Protein AF-X0T0R4-F1 (afdb_monomer)

Sequence (181 aa):
EIPWVEQDWASGTVRKSVPEQKIAIMNGALFPYAKNVKLYRCPVAFAGEVRTYSVVDAMNADNYNGGPMLKMRAEIKRAGERCVFVDDSGATPVGGWSIYYKRPSWRDEPPLRHGNGANWAFADGHSEYWKWKNPDTRTFNSSNDGAGDVWKAVDRPGDVDIYRAQKAAWGKLGYTPTLAP

Nearest PDB structures (foldseek):
  7rkf-assembly1_L  TM=4.973E-01  e=6.261E+00  Homo sapiens
  5krr-assembly1_B  TM=2.912E-01  e=8.075E+00  Vibrio vulnificus CMCP6
  1w4t-assembly1_A  TM=2.330E-01  e=7.577E+00  Pseudomonas aeruginosa

Organism: NCBI:txid412755

InterPro domains:
  IPR027558 Prepilin-type processing-associated H-X9-DG C-terminal domain [TIGR04294] (112-128)

Radius of gyration: 15.88 Å; Cα contacts (8 Å, |Δi|>4): 351; chains: 1; bounding box: 35×37×41 Å

Mean predicted aligned error: 4.99 Å

Secondary structure (DSSP, 8-state):
---SS---EEETTEEPPHHHHHHHHHHSTTTTT---GGGGS-TTPPTT-S--EEEETTTTT--GGGPPPP-SGGG--SGGG-EEEEE-TT--TTSEE-B-SSSS-BSSPPP-TTTSEEEEEETTS-EEEEE--SHHHHT--TTTSS-GGGGTT---TT-HHHHHHHHHHHSS-SSPPPPP-

Foldseek 3Di:
DFAQFAQQAPDQPHGDFLVSRVVRNCSGPNCVVVVDLCVQDDPPQDPRDSHQKAFEQLDPNHCPQNFHRDDDLVPDDPQVLAFGIKRQSPNDRGRYADQHQAALAGARQARCPVPQWIWTATRVGDIDIDHQDDVVSNPRDCPPDVPHCPRGPDGDAQRPVSQSVNCRHRVHHNYDGDHDD

Structure (mmCIF, N/CA/C/O backbone):
data_AF-X0T0R4-F1
#
_entry.id   AF-X0T0R4-F1
#
loop_
_atom_site.group_PDB
_atom_site.id
_atom_site.type_symbol
_atom_site.la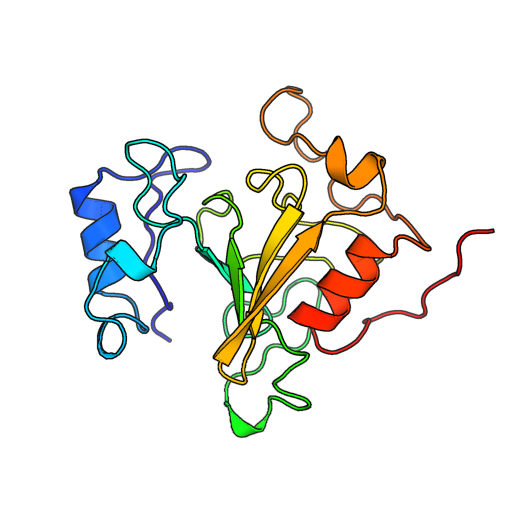bel_atom_id
_atom_site.label_alt_id
_atom_site.label_comp_id
_atom_site.label_asym_id
_atom_site.label_entity_id
_atom_site.label_seq_id
_atom_site.pdbx_PDB_ins_code
_atom_site.Cartn_x
_atom_site.Cartn_y
_atom_site.Cartn_z
_atom_site.occupancy
_atom_site.B_iso_or_equiv
_atom_site.auth_seq_id
_atom_site.auth_comp_id
_atom_site.auth_asym_id
_atom_site.auth_atom_id
_atom_site.pdbx_PDB_model_num
ATOM 1 N N . GLU A 1 1 ? 9.956 -16.866 0.102 1.00 83.94 1 GLU A N 1
ATOM 2 C CA . GLU A 1 1 ? 8.892 -16.508 -0.863 1.00 83.94 1 GLU A CA 1
ATOM 3 C C . GLU A 1 1 ? 9.474 -15.490 -1.839 1.00 83.94 1 GLU A C 1
ATOM 5 O O . GLU A 1 1 ? 10.451 -14.845 -1.478 1.00 83.94 1 GLU A O 1
ATOM 10 N N . ILE A 1 2 ? 8.961 -15.403 -3.067 1.00 90.88 2 ILE A N 1
ATOM 11 C CA . ILE A 1 2 ? 9.410 -14.400 -4.049 1.00 90.88 2 ILE A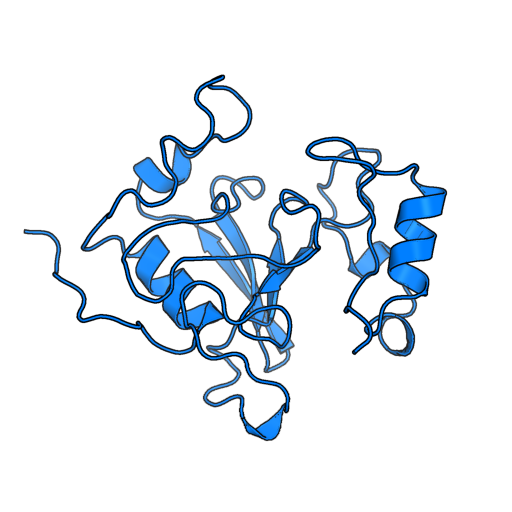 CA 1
ATOM 12 C C . ILE A 1 2 ? 8.580 -13.129 -3.808 1.00 90.88 2 ILE A C 1
ATOM 14 O O . ILE A 1 2 ? 7.355 -13.247 -3.722 1.00 90.88 2 ILE A O 1
ATOM 18 N N . PRO A 1 3 ? 9.189 -11.937 -3.679 1.00 93.19 3 PRO A N 1
ATOM 19 C CA . PRO A 1 3 ? 8.435 -10.701 -3.489 1.00 93.19 3 PRO A CA 1
ATOM 20 C C . PRO A 1 3 ? 7.632 -10.347 -4.750 1.00 93.19 3 PRO A C 1
ATOM 22 O O . PRO A 1 3 ? 7.945 -10.791 -5.855 1.00 93.19 3 PRO A O 1
ATOM 25 N N . TRP A 1 4 ? 6.589 -9.526 -4.609 1.00 94.50 4 TRP A N 1
ATOM 26 C CA . TRP A 1 4 ? 5.751 -9.125 -5.750 1.00 94.50 4 TRP A CA 1
ATOM 27 C C . TRP A 1 4 ? 6.536 -8.348 -6.828 1.00 94.50 4 TRP A C 1
ATOM 29 O O . TRP A 1 4 ? 6.205 -8.460 -8.011 1.00 94.50 4 TRP A O 1
ATOM 39 N N . VAL A 1 5 ? 7.586 -7.631 -6.406 1.00 94.25 5 VAL A N 1
ATOM 40 C CA . VAL A 1 5 ? 8.649 -6.984 -7.193 1.00 94.25 5 VAL A CA 1
ATOM 41 C C . VAL A 1 5 ? 9.967 -7.185 -6.434 1.00 94.25 5 VAL A C 1
ATOM 43 O O . VAL A 1 5 ? 9.985 -7.069 -5.209 1.00 94.25 5 VAL A O 1
ATOM 46 N N . GLU A 1 6 ? 11.062 -7.518 -7.121 1.00 93.69 6 GLU A N 1
ATOM 47 C CA . GLU A 1 6 ? 12.391 -7.584 -6.491 1.00 93.69 6 GLU A CA 1
ATOM 48 C C . GLU A 1 6 ? 12.918 -6.183 -6.131 1.00 93.69 6 GLU A C 1
ATOM 50 O O . GLU A 1 6 ? 12.305 -5.164 -6.434 1.00 93.69 6 GLU A O 1
ATOM 55 N N . GLN A 1 7 ? 14.086 -6.101 -5.495 1.00 91.19 7 GLN A N 1
ATOM 56 C CA . GLN A 1 7 ? 14.666 -4.819 -5.102 1.00 91.19 7 GLN A CA 1
ATOM 57 C C . GLN A 1 7 ? 14.934 -3.909 -6.318 1.00 91.19 7 GLN A C 1
ATOM 59 O O . GLN A 1 7 ? 15.871 -4.144 -7.089 1.00 91.19 7 GLN A O 1
ATOM 64 N N . ASP A 1 8 ? 14.173 -2.821 -6.437 1.00 90.44 8 ASP A N 1
ATOM 65 C CA . ASP A 1 8 ? 14.279 -1.815 -7.502 1.00 90.44 8 ASP A CA 1
ATOM 66 C C . ASP A 1 8 ? 14.977 -0.509 -7.054 1.00 90.44 8 ASP A C 1
ATOM 68 O O . ASP A 1 8 ? 15.200 0.406 -7.851 1.00 90.44 8 ASP A O 1
ATOM 72 N N . TRP A 1 9 ? 15.433 -0.460 -5.798 1.00 89.25 9 TRP A N 1
ATOM 73 C CA . TRP A 1 9 ? 16.244 0.622 -5.224 1.00 89.25 9 TRP A CA 1
ATOM 74 C C . TRP A 1 9 ? 17.690 0.194 -5.001 1.00 89.25 9 TRP A C 1
ATOM 76 O O . TRP A 1 9 ? 17.959 -0.948 -4.628 1.00 89.25 9 TRP A O 1
ATOM 86 N N . ALA A 1 10 ? 18.630 1.107 -5.235 1.00 85.00 10 ALA A N 1
ATOM 87 C CA . ALA A 1 10 ? 20.052 0.860 -5.025 1.00 85.00 10 ALA A CA 1
ATOM 88 C C . ALA A 1 10 ? 20.426 1.039 -3.546 1.00 85.00 10 ALA A C 1
ATOM 90 O O . ALA A 1 10 ? 21.074 0.176 -2.960 1.00 85.00 10 ALA A O 1
ATOM 91 N N . SER A 1 11 ? 19.980 2.135 -2.931 1.00 78.50 11 SER A N 1
ATOM 92 C CA . SER A 1 11 ? 20.202 2.438 -1.514 1.00 78.50 11 SER A CA 1
ATOM 93 C C . SER A 1 11 ? 19.262 3.552 -1.072 1.00 78.50 11 SER A C 1
ATOM 95 O O . SER A 1 11 ? 19.066 4.493 -1.827 1.00 78.50 11 SER A O 1
ATOM 97 N N . GLY A 1 12 ? 18.703 3.484 0.140 1.00 73.56 12 GLY A N 1
ATOM 98 C CA . GLY A 1 12 ? 17.936 4.585 0.747 1.00 73.56 12 GLY A CA 1
ATOM 99 C C . GLY A 1 12 ? 16.983 5.298 -0.223 1.00 73.56 12 GLY A C 1
ATOM 100 O O . GLY A 1 12 ? 15.959 4.742 -0.602 1.00 73.56 12 GLY A O 1
ATOM 101 N N . THR A 1 13 ? 17.351 6.517 -0.627 1.00 73.88 13 THR A N 1
ATOM 102 C CA . THR A 1 13 ? 16.592 7.408 -1.523 1.00 73.88 13 THR A CA 1
ATOM 103 C C . THR A 1 13 ? 16.990 7.325 -3.010 1.00 73.88 13 THR A C 1
ATOM 105 O O . THR A 1 13 ? 16.492 8.092 -3.833 1.00 73.88 13 THR A O 1
ATOM 108 N N . VAL A 1 14 ? 17.866 6.393 -3.386 1.00 82.31 14 VAL A N 1
ATOM 109 C CA . VAL A 1 14 ? 18.406 6.218 -4.741 1.00 82.31 14 VAL A CA 1
ATOM 110 C C . VAL A 1 14 ? 17.791 4.990 -5.412 1.00 82.31 14 VAL A C 1
ATOM 112 O O . VAL A 1 14 ? 17.973 3.851 -4.970 1.00 82.31 14 VAL A O 1
ATOM 115 N N . ARG A 1 15 ? 17.098 5.215 -6.532 1.00 87.12 15 ARG A N 1
ATOM 116 C CA . ARG A 1 15 ? 16.552 4.150 -7.389 1.00 87.12 15 ARG A CA 1
ATOM 117 C C . ARG A 1 15 ? 17.636 3.527 -8.264 1.00 87.12 15 ARG A C 1
ATOM 119 O O . ARG A 1 15 ? 18.599 4.195 -8.635 1.00 87.12 15 ARG A O 1
ATOM 126 N N . LYS A 1 16 ? 17.449 2.261 -8.647 1.00 92.56 16 LYS A N 1
ATOM 127 C CA . LYS A 1 16 ? 18.266 1.640 -9.700 1.00 92.56 16 LYS A CA 1
ATOM 128 C C . LYS A 1 16 ? 17.978 2.280 -11.062 1.00 92.56 16 LYS A C 1
ATOM 130 O O . LYS A 1 16 ? 16.999 3.016 -11.227 1.00 92.56 16 LYS A O 1
ATOM 135 N N . SER A 1 17 ? 18.799 1.986 -12.067 1.00 95.38 17 SER A N 1
ATOM 136 C CA . SER A 1 17 ? 18.527 2.436 -13.435 1.00 95.38 17 SER A CA 1
ATOM 137 C C . SER A 1 17 ? 17.178 1.900 -13.942 1.00 95.38 17 SER A C 1
ATOM 139 O O . SER A 1 17 ? 16.676 0.875 -13.481 1.00 95.38 17 SER A O 1
ATOM 141 N N . VAL A 1 18 ? 16.565 2.580 -14.916 1.00 95.62 18 VAL A N 1
ATOM 142 C CA . VAL A 1 18 ? 15.276 2.149 -15.494 1.00 95.62 18 VAL A CA 1
ATOM 143 C C . VAL A 1 18 ? 15.294 0.688 -15.987 1.00 95.62 18 VAL A C 1
ATOM 145 O O . VAL A 1 18 ? 14.317 -0.018 -15.730 1.00 95.62 18 VAL A O 1
ATOM 148 N N . PRO A 1 19 ? 16.344 0.197 -16.681 1.00 97.56 19 PRO A N 1
ATOM 149 C CA . PRO A 1 19 ? 16.442 -1.217 -17.041 1.00 97.56 19 PRO A CA 1
ATOM 150 C C . PRO A 1 19 ? 16.439 -2.153 -15.827 1.00 97.56 19 PRO A C 1
ATOM 152 O O . PRO A 1 19 ? 15.698 -3.130 -15.823 1.00 97.56 19 PRO A O 1
ATOM 155 N N . GLU A 1 20 ? 17.200 -1.836 -14.781 1.00 96.44 20 GLU A N 1
ATOM 156 C CA . GLU A 1 20 ? 17.275 -2.659 -13.567 1.00 96.44 20 GLU A CA 1
ATOM 157 C C . GLU A 1 20 ? 15.952 -2.682 -12.798 1.00 96.44 20 GLU A C 1
ATOM 159 O O . GLU A 1 20 ? 15.516 -3.745 -12.364 1.00 96.44 20 GLU A O 1
ATOM 164 N N . GLN A 1 21 ? 15.268 -1.540 -12.679 1.00 95.44 21 GLN A N 1
ATOM 165 C CA . GLN A 1 21 ? 13.937 -1.496 -12.069 1.00 95.44 21 GLN A CA 1
ATOM 166 C C . GLN A 1 21 ? 12.930 -2.350 -12.867 1.00 95.44 21 GLN A C 1
ATOM 168 O O . GLN A 1 21 ? 12.107 -3.059 -12.291 1.00 95.44 21 GLN A O 1
ATOM 173 N N . LYS A 1 22 ? 13.000 -2.332 -14.208 1.00 96.75 22 LYS A N 1
ATOM 174 C CA . LYS A 1 22 ? 12.157 -3.192 -15.057 1.00 96.75 22 LYS A CA 1
ATOM 175 C C . LYS A 1 22 ? 12.466 -4.675 -14.859 1.00 96.75 22 LYS A C 1
ATOM 177 O O . LYS A 1 22 ? 11.525 -5.457 -14.805 1.00 96.75 22 LYS A O 1
ATOM 182 N N . ILE A 1 23 ? 13.739 -5.054 -14.740 1.00 97.25 23 ILE A N 1
ATOM 183 C CA . ILE A 1 23 ? 14.144 -6.439 -14.444 1.00 97.25 23 ILE A CA 1
ATOM 184 C C . ILE A 1 23 ? 13.575 -6.874 -13.090 1.00 97.25 23 ILE A C 1
ATOM 186 O O . ILE A 1 23 ? 12.965 -7.935 -13.006 1.00 97.25 23 ILE A O 1
ATOM 190 N N . ALA A 1 24 ? 13.679 -6.021 -12.068 1.00 95.44 24 ALA A N 1
ATOM 191 C CA . ALA A 1 24 ? 13.135 -6.305 -10.745 1.00 95.44 24 ALA A CA 1
ATOM 192 C C . ALA A 1 24 ? 11.613 -6.546 -10.768 1.00 95.44 24 ALA A C 1
ATOM 194 O O . ALA A 1 24 ? 11.110 -7.445 -10.093 1.00 95.44 24 ALA A O 1
ATOM 195 N N . ILE A 1 25 ? 10.877 -5.786 -11.589 1.00 96.12 25 ILE A N 1
ATOM 196 C CA . ILE A 1 25 ? 9.452 -6.033 -11.844 1.00 96.12 25 ILE A CA 1
ATOM 197 C C . ILE A 1 25 ? 9.252 -7.378 -12.548 1.00 96.12 25 ILE A C 1
ATOM 199 O O . ILE A 1 25 ? 8.430 -8.171 -12.104 1.00 96.12 25 ILE A O 1
ATOM 203 N N . MET A 1 26 ? 9.988 -7.641 -13.632 1.00 97.25 26 MET A N 1
ATOM 204 C CA . MET A 1 26 ? 9.816 -8.842 -14.461 1.00 97.25 26 MET A CA 1
ATOM 205 C C . MET A 1 26 ? 10.109 -10.148 -13.713 1.00 97.25 26 MET A C 1
ATOM 207 O O . MET A 1 26 ? 9.486 -11.167 -14.005 1.00 97.25 26 MET A O 1
ATOM 211 N N . ASN A 1 27 ? 11.018 -10.105 -12.740 1.00 96.69 27 ASN A N 1
ATOM 212 C CA . ASN A 1 27 ? 11.352 -11.237 -11.877 1.00 96.69 27 ASN A CA 1
ATOM 213 C C . ASN A 1 27 ? 10.396 -11.392 -10.679 1.00 96.69 27 ASN A C 1
ATOM 215 O O . ASN A 1 27 ? 10.409 -12.422 -10.005 1.00 96.69 27 ASN A O 1
ATOM 219 N N . GLY A 1 28 ? 9.567 -10.383 -10.399 1.00 95.62 28 GLY A N 1
ATOM 220 C CA . GLY A 1 28 ? 8.640 -10.381 -9.273 1.00 95.62 28 GLY A CA 1
ATOM 221 C C . GLY A 1 28 ? 7.480 -11.367 -9.434 1.00 95.62 28 GLY A C 1
ATOM 222 O O . GLY A 1 28 ? 7.013 -11.655 -10.538 1.00 95.62 28 GLY A O 1
ATOM 223 N N . ALA A 1 29 ? 6.944 -11.842 -8.308 1.00 95.62 29 ALA A N 1
ATOM 224 C CA . ALA A 1 29 ? 5.892 -12.859 -8.266 1.00 95.62 29 ALA A CA 1
ATOM 225 C C . ALA A 1 29 ? 4.574 -12.439 -8.951 1.00 95.62 29 ALA A C 1
ATOM 227 O O . ALA A 1 29 ? 3.789 -13.301 -9.351 1.00 95.62 29 ALA A O 1
ATOM 228 N N . LEU A 1 30 ? 4.319 -11.133 -9.104 1.00 95.12 30 LEU A N 1
ATOM 229 C CA . LEU A 1 30 ? 3.117 -10.631 -9.776 1.00 95.12 30 LEU A CA 1
ATOM 230 C C . LEU A 1 30 ? 3.234 -10.670 -11.312 1.00 95.12 30 LEU A C 1
ATOM 232 O O . LEU A 1 30 ? 2.228 -10.839 -12.007 1.00 95.12 30 LEU A O 1
ATOM 236 N N . PHE A 1 31 ? 4.444 -10.536 -11.862 1.00 97.50 31 PHE A N 1
ATOM 237 C CA . PHE A 1 31 ? 4.647 -10.314 -13.297 1.00 97.50 31 PHE A CA 1
ATOM 238 C C . PHE A 1 31 ? 4.146 -11.443 -14.209 1.00 97.50 31 PHE A C 1
ATOM 240 O O . PHE A 1 31 ? 3.589 -11.129 -15.264 1.00 97.50 31 PHE A O 1
ATOM 247 N N . PRO A 1 32 ? 4.231 -12.737 -13.833 1.00 97.38 32 PRO A N 1
ATOM 248 C CA . PRO A 1 32 ? 3.639 -13.814 -14.626 1.00 97.38 32 PRO A CA 1
ATOM 249 C C . PRO A 1 32 ? 2.141 -13.629 -14.919 1.00 97.38 32 PRO A C 1
ATOM 251 O O . PRO A 1 32 ? 1.666 -14.116 -15.946 1.00 97.38 32 PRO A O 1
ATOM 254 N N . TYR A 1 33 ? 1.421 -12.900 -14.060 1.00 95.44 33 TYR A N 1
ATOM 255 C CA . TYR A 1 33 ? -0.004 -12.587 -14.203 1.00 95.44 33 TYR A CA 1
ATOM 256 C C . TYR A 1 33 ? -0.244 -11.198 -14.808 1.00 95.44 33 TYR A C 1
ATOM 258 O O . TYR A 1 33 ? -1.192 -11.007 -15.566 1.00 95.44 33 TYR A O 1
ATOM 266 N N . ALA A 1 34 ? 0.636 -10.239 -14.518 1.00 92.38 34 ALA A N 1
ATOM 267 C CA . ALA A 1 34 ? 0.572 -8.861 -14.992 1.00 92.38 34 ALA A CA 1
ATOM 268 C C . ALA A 1 34 ? 1.779 -8.537 -15.890 1.00 92.38 34 ALA A C 1
ATOM 270 O O . ALA A 1 34 ? 2.615 -7.702 -15.543 1.00 92.38 34 ALA A O 1
ATOM 271 N N . LYS A 1 35 ? 1.865 -9.187 -17.063 1.00 96.00 35 LYS A N 1
ATOM 272 C CA . LYS A 1 35 ? 2.993 -9.118 -18.028 1.00 96.00 35 LYS A CA 1
ATOM 273 C C . LYS A 1 35 ? 3.135 -7.767 -18.750 1.00 96.00 35 LYS A C 1
ATOM 275 O O . LYS A 1 35 ? 3.411 -7.696 -19.946 1.00 96.00 35 LYS A O 1
ATOM 280 N N . ASN A 1 36 ? 2.906 -6.672 -18.042 1.00 96.94 36 ASN A N 1
ATOM 281 C CA . ASN A 1 36 ? 3.008 -5.316 -18.538 1.00 96.94 36 ASN A CA 1
ATOM 282 C C . ASN A 1 36 ? 3.554 -4.419 -17.426 1.00 96.94 36 ASN A C 1
ATOM 284 O O . ASN A 1 36 ? 2.835 -4.041 -16.505 1.00 96.94 36 ASN A O 1
ATOM 288 N N . VAL A 1 37 ? 4.817 -4.015 -17.563 1.00 95.62 37 VAL A N 1
ATOM 289 C CA . VAL A 1 37 ? 5.500 -3.136 -16.600 1.00 95.62 37 VAL A CA 1
ATOM 290 C C . VAL A 1 37 ? 4.778 -1.802 -16.381 1.00 95.62 37 VAL A C 1
ATOM 292 O O . VAL A 1 37 ? 4.940 -1.182 -15.338 1.00 95.62 37 VAL A O 1
ATOM 295 N N . LYS A 1 38 ? 3.941 -1.354 -17.329 1.00 95.06 38 LYS A N 1
ATOM 296 C CA . LYS A 1 38 ? 3.159 -0.119 -17.173 1.00 95.06 38 LYS A CA 1
ATOM 297 C C . LYS A 1 38 ? 2.109 -0.219 -16.060 1.00 95.06 38 LYS A C 1
ATOM 299 O O . LYS A 1 38 ? 1.705 0.819 -15.558 1.00 95.06 38 LYS A O 1
ATOM 304 N N . LEU A 1 39 ? 1.699 -1.428 -15.661 1.00 95.12 39 LEU A N 1
ATOM 305 C CA . LEU A 1 39 ? 0.723 -1.654 -14.585 1.00 95.12 39 LEU A CA 1
ATOM 306 C C . LEU A 1 39 ? 1.287 -1.399 -13.178 1.00 95.12 39 LEU A C 1
ATOM 308 O O . LEU A 1 39 ? 0.526 -1.365 -12.221 1.00 95.12 39 LEU A O 1
ATOM 312 N N . TYR A 1 40 ? 2.601 -1.212 -13.045 1.00 95.44 40 TYR A N 1
ATOM 313 C CA . TYR A 1 40 ? 3.282 -1.019 -11.760 1.00 95.44 40 TYR A CA 1
ATOM 314 C C . TYR A 1 40 ? 3.460 0.463 -11.398 1.00 95.44 40 TYR A C 1
ATOM 316 O O . TYR A 1 40 ? 3.938 0.783 -10.306 1.00 95.44 40 TYR A O 1
ATOM 324 N N . ARG A 1 41 ? 3.093 1.372 -12.312 1.00 93.50 41 ARG A N 1
ATOM 325 C CA . ARG A 1 41 ? 3.261 2.817 -12.151 1.00 93.50 41 ARG A CA 1
ATOM 326 C C . ARG A 1 41 ? 1.994 3.593 -12.447 1.00 93.50 41 ARG A C 1
ATOM 328 O O . ARG A 1 41 ? 1.227 3.279 -13.353 1.00 93.50 41 ARG A O 1
ATOM 335 N N . CYS A 1 42 ? 1.884 4.715 -11.760 1.00 93.44 42 CYS A N 1
ATOM 336 C CA . CYS A 1 42 ? 0.897 5.729 -12.039 1.00 93.44 42 CYS A CA 1
ATOM 337 C C . CYS A 1 42 ? 1.194 6.478 -13.353 1.00 93.44 42 CYS A C 1
ATOM 339 O O . CYS A 1 42 ? 2.365 6.718 -13.683 1.00 93.44 42 CYS A O 1
ATOM 341 N N . PRO A 1 43 ? 0.162 6.914 -14.103 1.00 92.81 43 PRO A N 1
ATOM 342 C CA . PRO A 1 43 ? 0.347 7.754 -15.285 1.00 92.81 43 PRO A CA 1
ATOM 343 C C . PRO A 1 43 ? 1.074 9.074 -15.003 1.00 92.81 43 PRO A C 1
ATOM 345 O O . PRO A 1 43 ? 1.871 9.502 -15.832 1.00 92.81 43 PRO A O 1
ATOM 348 N N . VAL A 1 44 ? 0.864 9.674 -13.825 1.00 91.44 44 VAL A N 1
ATOM 349 C CA . VAL A 1 44 ? 1.490 10.952 -13.425 1.00 91.44 44 VAL A CA 1
ATOM 350 C C . VAL A 1 44 ? 2.841 10.787 -12.717 1.00 91.44 44 VAL A C 1
ATOM 352 O O . VAL A 1 44 ? 3.372 11.745 -12.165 1.00 91.44 44 VAL A O 1
ATOM 355 N N . ALA A 1 45 ? 3.394 9.572 -12.701 1.00 90.69 45 ALA A N 1
ATOM 356 C CA . ALA A 1 45 ? 4.717 9.305 -12.150 1.00 90.69 45 ALA A CA 1
ATOM 357 C C . ALA A 1 45 ? 5.810 10.096 -12.890 1.00 90.69 45 ALA A C 1
ATOM 359 O O . ALA A 1 45 ? 5.744 10.262 -14.116 1.00 90.69 45 ALA A O 1
ATOM 360 N N . PHE A 1 46 ? 6.836 10.533 -12.158 1.00 89.62 46 PHE A N 1
ATOM 361 C CA . PHE A 1 46 ? 7.948 11.289 -12.730 1.00 89.62 46 PHE A CA 1
ATOM 362 C C . PHE A 1 46 ? 8.775 10.442 -13.709 1.00 89.62 46 PHE A C 1
ATOM 364 O O . PHE A 1 46 ? 8.715 9.206 -13.742 1.00 89.62 46 PHE A O 1
ATOM 371 N N . ALA A 1 47 ? 9.565 11.115 -14.547 1.00 89.81 47 ALA A N 1
ATOM 372 C CA . ALA A 1 47 ? 10.504 10.433 -15.428 1.00 89.81 47 ALA A CA 1
ATOM 373 C C . ALA A 1 47 ? 11.485 9.581 -14.601 1.00 89.81 47 ALA A C 1
ATOM 375 O O . ALA A 1 47 ? 11.993 10.023 -13.576 1.00 89.81 47 ALA A O 1
ATOM 376 N N . GLY A 1 48 ? 11.734 8.345 -15.040 1.00 89.81 48 GLY A N 1
ATOM 377 C CA . GLY A 1 48 ? 12.583 7.390 -14.316 1.00 89.81 48 GLY A CA 1
ATOM 378 C C . GLY A 1 48 ? 11.857 6.536 -13.270 1.00 89.81 48 GLY A C 1
ATOM 379 O O . GLY A 1 48 ? 12.403 5.518 -12.848 1.00 89.81 48 GLY A O 1
ATOM 380 N N . GLU A 1 49 ? 10.615 6.870 -12.909 1.00 91.12 49 GLU A N 1
ATOM 381 C CA . GLU A 1 49 ? 9.790 6.037 -12.033 1.00 91.12 49 GLU A CA 1
ATOM 382 C C . GLU A 1 49 ? 9.080 4.934 -12.837 1.00 91.12 49 GLU A C 1
ATOM 384 O O . GLU A 1 49 ? 8.203 5.214 -13.667 1.00 91.12 49 GLU A O 1
ATOM 389 N N . VAL A 1 50 ? 9.446 3.664 -12.615 1.00 93.88 50 VAL A N 1
ATOM 390 C CA . VAL A 1 50 ? 8.756 2.519 -13.255 1.00 93.88 50 VAL A CA 1
ATOM 391 C C . VAL A 1 50 ? 7.890 1.701 -12.304 1.00 93.88 50 VAL A C 1
ATOM 393 O O . VAL A 1 50 ? 7.014 0.981 -12.776 1.00 93.88 50 VAL A O 1
ATOM 396 N N . ARG A 1 51 ? 8.073 1.874 -10.993 1.00 93.81 51 ARG A N 1
ATOM 397 C CA . ARG A 1 51 ? 7.158 1.419 -9.950 1.00 93.81 51 ARG A CA 1
ATOM 398 C C . ARG A 1 51 ? 6.786 2.600 -9.056 1.00 93.81 51 ARG A C 1
ATOM 400 O O . ARG A 1 51 ? 7.661 3.355 -8.628 1.00 93.81 51 ARG A O 1
ATOM 407 N N . THR A 1 52 ? 5.492 2.764 -8.806 1.00 92.94 52 THR A N 1
ATOM 408 C CA . THR A 1 52 ? 4.960 3.744 -7.837 1.00 92.94 52 THR A CA 1
ATOM 409 C C . THR A 1 52 ? 3.856 3.178 -6.957 1.00 92.94 52 THR A C 1
ATOM 411 O O . THR A 1 52 ? 3.312 3.892 -6.127 1.00 92.94 52 THR A O 1
ATOM 414 N N . TYR A 1 53 ? 3.479 1.922 -7.183 1.00 94.94 53 TYR A N 1
ATOM 415 C CA . TYR A 1 53 ? 2.588 1.193 -6.301 1.00 94.94 53 TYR A CA 1
ATOM 416 C C . TYR A 1 53 ? 3.417 0.371 -5.315 1.00 94.94 53 TYR A C 1
ATOM 418 O O . TYR A 1 53 ? 4.514 -0.095 -5.650 1.00 94.94 53 TYR A O 1
ATOM 426 N N . SER A 1 54 ? 2.858 0.168 -4.131 1.00 94.62 54 SER A N 1
ATOM 427 C CA . SER A 1 54 ? 3.401 -0.691 -3.085 1.00 94.62 54 SER A CA 1
ATOM 428 C C . SER A 1 54 ? 2.298 -1.594 -2.553 1.00 94.62 54 SER A C 1
ATOM 430 O O . SER A 1 54 ? 1.140 -1.179 -2.439 1.00 94.62 54 SER A O 1
ATOM 432 N N . VAL A 1 55 ? 2.644 -2.851 -2.274 1.00 96.06 55 VAL A N 1
ATOM 433 C CA . VAL A 1 55 ? 1.724 -3.785 -1.616 1.00 96.06 55 VAL A CA 1
ATOM 434 C C . VAL A 1 55 ? 1.621 -3.402 -0.140 1.00 96.06 55 VAL A C 1
ATOM 436 O O . VAL A 1 55 ? 2.628 -3.052 0.468 1.00 96.06 55 VAL A O 1
ATOM 439 N N . VAL A 1 56 ? 0.434 -3.431 0.461 1.00 96.00 56 VAL A N 1
ATOM 440 C CA . VAL A 1 56 ? 0.326 -3.194 1.911 1.00 96.00 56 VAL A CA 1
ATOM 441 C C . VAL A 1 56 ? 0.882 -4.389 2.683 1.00 96.00 56 VAL A C 1
ATOM 443 O O . VAL A 1 56 ? 0.628 -5.532 2.305 1.00 96.00 56 VAL A O 1
ATOM 446 N N . ASP A 1 57 ? 1.583 -4.139 3.789 1.00 95.62 57 ASP A N 1
ATOM 447 C CA . ASP A 1 57 ? 2.256 -5.177 4.593 1.00 95.62 57 ASP A CA 1
ATOM 448 C C . ASP A 1 57 ? 1.385 -6.411 4.879 1.00 95.62 57 ASP A C 1
ATOM 450 O O . ASP A 1 57 ? 1.806 -7.552 4.676 1.00 95.62 57 ASP A O 1
ATOM 454 N N . ALA A 1 58 ? 0.124 -6.178 5.252 1.00 96.50 58 ALA A N 1
ATOM 455 C CA . ALA A 1 58 ? -0.851 -7.216 5.572 1.00 96.50 58 ALA A CA 1
ATOM 456 C C . ALA A 1 58 ? -1.108 -8.233 4.441 1.00 96.50 58 ALA A C 1
ATOM 458 O O . ALA A 1 58 ? -1.640 -9.311 4.714 1.00 96.50 58 ALA A O 1
ATOM 459 N N . MET A 1 59 ? -0.780 -7.903 3.188 1.00 96.75 59 MET A N 1
ATOM 460 C CA . MET A 1 59 ? -0.991 -8.742 2.004 1.00 96.75 59 MET A CA 1
ATOM 461 C C . MET A 1 59 ? 0.286 -9.482 1.606 1.00 96.75 59 MET A C 1
ATOM 463 O O . MET A 1 59 ? 0.758 -9.394 0.474 1.00 96.75 59 MET A O 1
ATOM 467 N N . ASN A 1 60 ? 0.807 -10.251 2.562 1.00 95.00 60 ASN A N 1
ATOM 468 C CA . ASN A 1 60 ? 1.999 -11.087 2.433 1.00 95.00 60 ASN A CA 1
ATOM 469 C C . ASN A 1 60 ? 3.298 -10.317 2.131 1.00 95.00 60 ASN A C 1
ATOM 471 O O . ASN A 1 60 ? 4.133 -10.790 1.360 1.00 95.00 60 ASN A O 1
ATOM 475 N N . ALA A 1 61 ? 3.463 -9.134 2.727 1.00 93.06 61 ALA A N 1
ATOM 476 C CA . ALA A 1 61 ? 4.715 -8.383 2.674 1.00 93.06 61 ALA A CA 1
ATOM 477 C C . ALA A 1 61 ? 5.429 -8.361 4.031 1.00 93.06 61 ALA A C 1
ATOM 479 O O . ALA A 1 61 ? 6.583 -8.780 4.101 1.00 93.06 61 ALA A O 1
ATOM 480 N N . ASP A 1 62 ? 4.750 -7.935 5.101 1.00 93.56 62 ASP A N 1
ATOM 481 C CA . ASP A 1 62 ? 5.312 -7.917 6.456 1.00 93.56 62 ASP A CA 1
ATOM 482 C C . ASP A 1 62 ? 4.216 -7.998 7.539 1.00 93.56 62 ASP A C 1
ATOM 484 O O . ASP A 1 62 ? 3.037 -7.728 7.308 1.00 93.56 62 ASP A O 1
ATOM 488 N N . ASN A 1 63 ? 4.595 -8.349 8.766 1.00 94.00 63 ASN A N 1
ATOM 489 C CA . ASN A 1 63 ? 3.735 -8.297 9.950 1.00 94.00 63 ASN A CA 1
ATOM 490 C C . ASN A 1 63 ? 4.035 -7.060 10.815 1.00 94.00 63 ASN A C 1
ATOM 492 O O . ASN A 1 63 ? 4.027 -7.129 12.053 1.00 94.00 63 ASN A O 1
ATOM 496 N N . TYR A 1 64 ? 4.297 -5.923 10.160 1.00 93.94 64 TYR A N 1
ATOM 497 C CA . TYR A 1 64 ? 4.778 -4.698 10.792 1.00 93.94 64 TYR A CA 1
ATOM 498 C C . 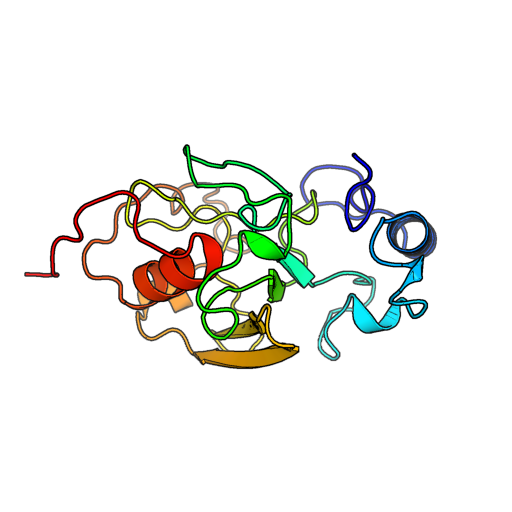TYR A 1 64 ? 3.976 -4.321 12.044 1.00 93.94 64 TYR A C 1
ATOM 500 O O . TYR A 1 64 ? 2.744 -4.356 12.080 1.00 93.94 64 TYR A O 1
ATOM 508 N N . ASN A 1 65 ? 4.693 -3.967 13.115 1.00 94.50 65 ASN A N 1
ATOM 509 C CA . ASN A 1 65 ? 4.113 -3.610 14.412 1.00 94.50 65 ASN A CA 1
ATOM 510 C C . ASN A 1 65 ? 3.165 -4.687 15.003 1.00 94.50 65 ASN A C 1
ATOM 512 O O . ASN A 1 65 ? 2.308 -4.396 15.840 1.00 94.50 65 ASN A O 1
ATOM 516 N N . GLY A 1 66 ? 3.346 -5.955 14.618 1.00 95.62 66 GLY A N 1
ATOM 517 C CA . GLY A 1 66 ? 2.518 -7.082 15.048 1.00 95.62 66 GLY A CA 1
ATOM 518 C C . GLY A 1 66 ? 1.139 -7.116 14.388 1.00 95.62 66 GLY A C 1
ATOM 519 O O . GLY A 1 66 ? 0.203 -7.655 14.984 1.00 95.62 66 GLY A O 1
ATOM 520 N N . GLY A 1 67 ? 0.999 -6.492 13.217 1.00 96.19 67 GLY A N 1
ATOM 521 C CA . GLY A 1 67 ? -0.193 -6.574 12.383 1.00 96.19 67 GLY A CA 1
ATOM 522 C C . GLY A 1 67 ? -0.392 -7.969 11.781 1.00 96.19 67 GLY A C 1
ATOM 523 O O . GLY A 1 67 ? 0.572 -8.717 11.606 1.00 96.19 67 GLY A O 1
ATOM 524 N N . PRO A 1 68 ? -1.643 -8.363 11.482 1.00 95.56 68 PRO A N 1
ATOM 525 C CA . PRO A 1 68 ? -1.910 -9.634 10.825 1.00 95.56 68 PRO A CA 1
ATOM 526 C C . PRO A 1 68 ? -1.400 -9.606 9.380 1.00 95.56 68 PRO A C 1
ATOM 528 O O . PRO A 1 68 ? -1.846 -8.782 8.583 1.00 95.56 68 PRO A O 1
ATOM 531 N N . MET A 1 69 ? -0.520 -10.546 9.040 1.00 95.81 69 MET A N 1
ATOM 532 C CA . MET A 1 69 ? -0.083 -10.791 7.666 1.00 95.81 69 MET A CA 1
ATOM 533 C C . MET A 1 69 ? -0.809 -12.018 7.116 1.00 95.81 69 MET A C 1
ATOM 535 O O . MET A 1 69 ? -0.713 -13.107 7.682 1.00 95.81 69 MET A O 1
ATOM 539 N N . LEU A 1 70 ? -1.556 -11.829 6.032 1.00 96.31 70 LEU A N 1
ATOM 540 C CA . LEU A 1 70 ? -2.320 -12.877 5.363 1.00 96.31 70 LEU A CA 1
ATOM 541 C C . LEU A 1 70 ? -1.490 -13.480 4.235 1.00 96.31 70 LEU A C 1
ATOM 543 O O . LEU A 1 70 ? -0.885 -12.734 3.469 1.00 96.31 70 LEU A O 1
ATOM 547 N N . LYS A 1 71 ? -1.500 -14.809 4.099 1.00 94.19 71 LYS A N 1
ATOM 548 C CA . LYS A 1 71 ? -0.742 -15.514 3.051 1.00 94.19 71 LYS A CA 1
ATOM 549 C C . LYS A 1 71 ? -1.634 -16.087 1.960 1.00 94.19 71 LYS A C 1
ATOM 551 O O . LYS A 1 71 ? -1.218 -16.224 0.812 1.00 94.19 71 LYS A O 1
ATOM 556 N N . MET A 1 72 ? -2.866 -16.439 2.308 1.00 94.69 72 MET A N 1
ATOM 557 C CA . MET A 1 72 ? -3.821 -17.076 1.415 1.00 94.69 72 MET A CA 1
ATOM 558 C C . MET A 1 72 ? -5.013 -16.165 1.149 1.00 94.69 72 MET A C 1
ATOM 560 O O . MET A 1 72 ? -5.604 -15.581 2.056 1.00 94.69 72 MET A O 1
ATOM 564 N N . ARG A 1 73 ? -5.471 -16.144 -0.108 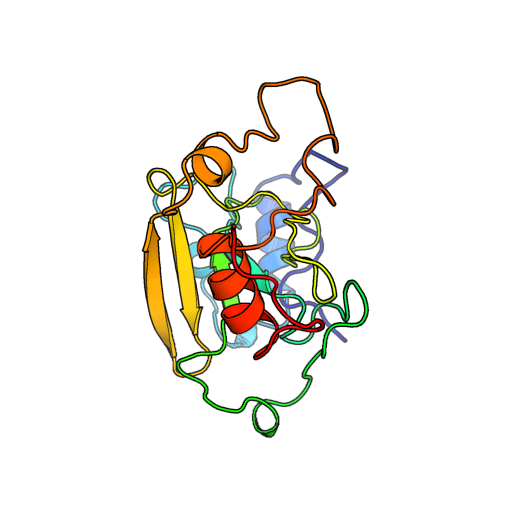1.00 92.62 73 ARG A N 1
ATOM 565 C CA . ARG A 1 73 ? -6.664 -15.386 -0.521 1.00 92.62 73 ARG A CA 1
ATOM 566 C C . ARG A 1 73 ? -7.905 -15.712 0.325 1.00 92.62 73 ARG A C 1
ATOM 568 O O . ARG A 1 73 ? -8.713 -14.830 0.582 1.00 92.62 73 ARG A O 1
ATOM 575 N N . ALA A 1 74 ? -8.053 -16.958 0.782 1.00 95.94 74 ALA A N 1
ATOM 576 C CA . ALA A 1 74 ? -9.192 -17.399 1.597 1.00 95.94 74 ALA A CA 1
ATOM 577 C C . ALA A 1 74 ? -9.251 -16.756 3.004 1.00 95.94 74 ALA A C 1
ATOM 579 O O . ALA A 1 74 ? -10.314 -16.728 3.641 1.00 95.94 74 ALA A O 1
ATOM 580 N N . GLU A 1 75 ? -8.125 -16.224 3.487 1.00 97.00 75 GLU A N 1
ATOM 581 C CA . GLU A 1 75 ? -8.031 -15.508 4.763 1.00 97.00 75 GLU A CA 1
ATOM 582 C C . GLU A 1 75 ? -8.553 -14.069 4.654 1.00 97.00 75 GLU A C 1
ATOM 584 O O . GLU A 1 75 ? -8.943 -13.468 5.657 1.00 97.00 75 GLU A O 1
ATOM 589 N N . ILE A 1 76 ? -8.623 -13.520 3.437 1.00 97.00 76 ILE A N 1
ATOM 590 C CA . ILE A 1 76 ? -9.109 -12.165 3.186 1.00 97.00 76 ILE A CA 1
ATOM 591 C C . ILE A 1 76 ? -10.629 -12.136 3.377 1.00 97.00 76 ILE A C 1
ATOM 593 O O . ILE A 1 76 ? -11.406 -12.575 2.529 1.00 97.00 76 ILE A O 1
ATOM 597 N N . LYS A 1 77 ? -11.072 -11.612 4.522 1.00 95.69 77 LYS A N 1
ATOM 598 C CA . LYS A 1 77 ? -12.490 -11.340 4.800 1.00 95.69 77 LYS A CA 1
ATOM 599 C C . LYS A 1 77 ? -12.849 -9.925 4.362 1.00 95.69 77 LYS A C 1
ATOM 601 O O . LYS A 1 77 ? -12.024 -9.029 4.511 1.00 95.69 77 LYS A O 1
ATOM 606 N N . ARG A 1 78 ? -14.086 -9.739 3.877 1.00 96.44 78 ARG A N 1
ATOM 607 C CA . ARG A 1 78 ? -14.609 -8.453 3.367 1.00 96.44 78 ARG A CA 1
ATOM 608 C C . ARG A 1 78 ? -13.677 -7.862 2.303 1.00 96.44 78 ARG A C 1
ATOM 610 O O . ARG A 1 78 ? -13.085 -6.813 2.506 1.00 96.44 78 ARG A O 1
ATOM 617 N N . ALA A 1 79 ? -13.505 -8.576 1.190 1.00 97.12 79 ALA A N 1
ATOM 618 C CA . ALA A 1 79 ? -12.507 -8.252 0.166 1.00 97.12 79 ALA A CA 1
ATOM 619 C C . ALA A 1 79 ? -12.608 -6.808 -0.373 1.00 97.12 79 ALA A C 1
ATOM 621 O O . ALA A 1 79 ? -11.573 -6.179 -0.575 1.00 97.12 79 ALA A O 1
ATOM 622 N N . GLY A 1 80 ? -13.821 -6.254 -0.480 1.00 97.56 80 GLY A N 1
ATOM 623 C CA . GLY A 1 80 ? -14.050 -4.851 -0.854 1.00 97.56 80 GLY A CA 1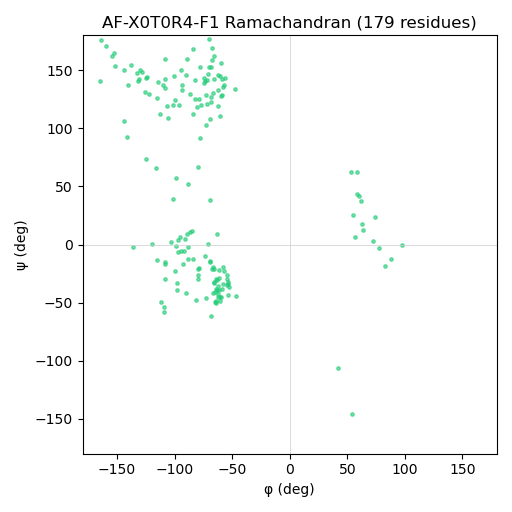
ATOM 624 C C . GLY A 1 80 ? -13.658 -3.812 0.205 1.00 97.56 80 GLY A C 1
ATOM 625 O O . GLY A 1 80 ? -13.812 -2.622 -0.004 1.00 97.56 80 GLY A O 1
ATOM 626 N N . GLU A 1 81 ? -13.141 -4.226 1.358 1.00 97.56 81 GLU A N 1
ATOM 627 C CA . GLU A 1 81 ? -12.616 -3.316 2.385 1.00 97.56 81 GLU A CA 1
ATOM 628 C C . GLU A 1 81 ? -11.138 -3.569 2.678 1.00 97.56 81 GLU A C 1
ATOM 630 O O . GLU A 1 81 ? -10.546 -2.915 3.535 1.00 97.56 81 GLU A O 1
ATOM 635 N N . ARG A 1 82 ? -10.532 -4.537 1.985 1.00 97.81 82 ARG A N 1
ATOM 636 C CA . ARG A 1 82 ? -9.146 -4.941 2.187 1.00 97.81 82 ARG A CA 1
ATOM 637 C C . ARG A 1 82 ? -8.285 -4.440 1.045 1.00 97.81 82 ARG A C 1
ATOM 639 O O . ARG A 1 82 ? -8.366 -4.955 -0.066 1.00 97.81 82 ARG A O 1
ATOM 646 N N . CYS A 1 83 ? -7.456 -3.448 1.347 1.00 97.38 83 CYS A N 1
ATOM 647 C CA . CYS A 1 83 ? -6.473 -2.928 0.412 1.00 97.38 83 CYS A CA 1
ATOM 648 C C . CYS A 1 83 ? -5.416 -3.996 0.108 1.00 97.38 83 CYS A C 1
ATOM 650 O O . CYS A 1 83 ? -5.002 -4.739 0.999 1.00 97.38 83 CYS A O 1
ATOM 652 N N . VAL A 1 84 ? -4.981 -4.042 -1.148 1.00 97.25 84 VAL A N 1
ATOM 653 C CA . VAL A 1 84 ? -3.825 -4.807 -1.615 1.00 97.25 84 VAL A CA 1
ATOM 654 C C . VAL A 1 84 ? -2.701 -3.877 -2.037 1.00 97.25 84 VAL A C 1
ATOM 656 O O . VAL A 1 84 ? -1.581 -4.053 -1.567 1.00 97.25 84 VAL A O 1
ATOM 659 N N . PHE A 1 85 ? -2.995 -2.873 -2.864 1.00 96.62 85 PHE A N 1
ATOM 660 C CA . PHE A 1 85 ? -2.000 -1.916 -3.342 1.00 96.62 85 PHE A CA 1
ATOM 661 C C . PHE A 1 85 ? -2.405 -0.484 -3.029 1.00 96.62 85 PHE A C 1
ATOM 663 O O . PHE A 1 85 ? -3.573 -0.111 -3.148 1.00 96.62 85 PHE A O 1
ATOM 670 N N . VAL A 1 86 ? -1.407 0.330 -2.711 1.00 95.81 86 VAL A N 1
ATOM 671 C CA . VAL A 1 86 ? -1.525 1.781 -2.601 1.00 95.81 86 VAL A CA 1
ATOM 672 C C . VAL A 1 86 ? -0.499 2.438 -3.515 1.00 95.81 86 VAL A C 1
ATOM 674 O O . VAL A 1 86 ? 0.614 1.939 -3.682 1.00 95.81 86 VAL A O 1
ATOM 677 N N . ASP A 1 87 ? -0.871 3.557 -4.128 1.00 93.25 87 ASP A N 1
ATOM 678 C CA . ASP A 1 87 ? 0.100 4.432 -4.783 1.00 93.25 87 ASP A CA 1
ATOM 679 C C . ASP A 1 87 ? 0.833 5.261 -3.744 1.00 93.25 87 ASP A C 1
ATOM 681 O O . ASP A 1 87 ? 0.368 6.333 -3.375 1.00 93.25 87 ASP A O 1
ATOM 685 N N . ASP A 1 88 ? 1.968 4.746 -3.283 1.00 87.62 88 ASP A N 1
ATOM 686 C CA . ASP A 1 88 ? 2.872 5.397 -2.340 1.00 87.62 88 ASP A CA 1
ATOM 687 C C . ASP A 1 88 ? 3.855 6.346 -3.027 1.00 87.62 88 ASP A C 1
ATOM 689 O O . ASP A 1 88 ? 4.821 6.780 -2.409 1.00 87.62 88 ASP A O 1
ATOM 693 N N . SER A 1 89 ? 3.640 6.661 -4.310 1.00 85.44 89 SER A N 1
ATOM 694 C CA . SER A 1 89 ? 4.548 7.491 -5.102 1.00 85.44 89 SER A CA 1
ATOM 695 C C . SER A 1 89 ? 5.946 6.887 -5.286 1.00 85.44 89 SER A C 1
ATOM 697 O O . SER A 1 89 ? 6.882 7.588 -5.669 1.00 85.44 89 SER A O 1
ATOM 699 N N . GLY A 1 90 ? 6.093 5.579 -5.052 1.00 76.88 90 GLY A N 1
ATOM 700 C CA . GLY A 1 90 ? 7.389 4.923 -4.968 1.00 76.88 90 GLY A CA 1
ATOM 701 C C . GLY A 1 90 ? 8.222 5.518 -3.839 1.00 76.88 90 GLY A C 1
ATOM 702 O O . GLY A 1 90 ? 9.391 5.815 -4.047 1.00 76.88 90 GLY A O 1
ATOM 703 N N . ALA A 1 91 ? 7.623 5.784 -2.681 1.00 70.38 91 ALA A N 1
ATOM 704 C CA . ALA A 1 91 ? 8.355 6.249 -1.510 1.00 70.38 91 ALA A CA 1
ATOM 705 C C . ALA A 1 91 ? 9.057 5.091 -0.789 1.00 70.38 91 ALA A C 1
ATOM 707 O O . ALA A 1 91 ? 10.074 5.318 -0.134 1.00 70.38 91 ALA A O 1
ATOM 708 N N . THR A 1 92 ? 8.553 3.854 -0.908 1.00 76.38 92 THR A N 1
ATOM 709 C CA . THR A 1 92 ? 9.111 2.719 -0.167 1.00 76.38 92 THR A CA 1
ATOM 710 C C . THR A 1 92 ? 10.115 1.903 -0.999 1.00 76.38 92 THR A C 1
ATOM 712 O O . THR A 1 92 ? 9.767 1.324 -2.040 1.00 76.38 92 THR A O 1
ATOM 715 N N . PRO A 1 93 ? 11.384 1.790 -0.550 1.00 74.50 93 PRO A N 1
ATOM 716 C CA . PRO A 1 93 ? 12.426 1.085 -1.302 1.00 74.50 93 PRO A CA 1
ATOM 717 C C . PRO A 1 93 ? 12.232 -0.429 -1.432 1.00 74.50 93 PRO A C 1
ATOM 719 O O . PRO A 1 93 ? 12.814 -1.057 -2.313 1.00 74.50 93 PRO A O 1
ATOM 722 N N . VAL A 1 94 ? 11.436 -1.020 -0.539 1.00 74.88 94 VAL A N 1
ATOM 723 C CA . VAL A 1 94 ? 11.211 -2.473 -0.449 1.00 74.88 94 VAL A CA 1
ATOM 724 C C . VAL A 1 94 ? 9.920 -2.928 -1.134 1.00 74.88 94 VAL A C 1
ATOM 726 O O . VAL A 1 94 ? 9.611 -4.114 -1.137 1.00 74.88 94 VAL A O 1
ATOM 729 N N . GLY A 1 95 ? 9.146 -1.996 -1.700 1.00 83.25 95 GLY A N 1
ATOM 730 C CA . GLY A 1 95 ? 7.887 -2.297 -2.386 1.00 83.25 95 GLY A CA 1
ATOM 731 C C . GLY A 1 95 ? 6.723 -2.695 -1.474 1.00 83.25 95 GLY A C 1
ATOM 732 O O . GLY A 1 95 ? 5.655 -3.015 -1.993 1.00 83.25 95 GLY A O 1
ATOM 733 N N . GLY A 1 96 ? 6.911 -2.679 -0.154 1.00 91.25 96 GLY A N 1
ATOM 734 C CA . GLY A 1 96 ? 5.858 -2.789 0.859 1.00 91.25 96 GLY A CA 1
ATOM 735 C C . GLY A 1 96 ? 5.503 -1.411 1.421 1.00 91.25 96 GLY A C 1
ATOM 736 O O . GLY A 1 96 ? 6.384 -0.558 1.504 1.00 91.25 96 GLY A O 1
ATOM 737 N N . TRP A 1 97 ? 4.237 -1.174 1.758 1.00 93.75 97 TRP A N 1
ATOM 738 C CA . TRP A 1 97 ? 3.775 0.043 2.430 1.00 93.75 97 TRP A CA 1
ATOM 739 C C . TRP A 1 97 ? 3.230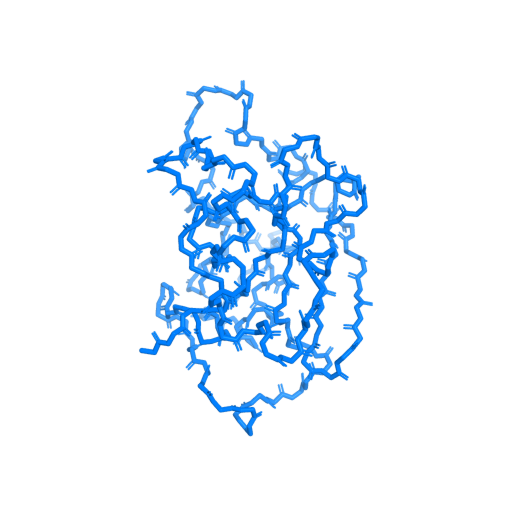 -0.280 3.820 1.00 93.75 97 TRP A C 1
ATOM 741 O O . TRP A 1 97 ? 2.312 -1.097 3.978 1.00 93.75 97 TRP A O 1
ATOM 751 N N . SER A 1 98 ? 3.772 0.425 4.808 1.00 92.12 98 SER A N 1
ATOM 752 C CA . SER A 1 98 ? 3.519 0.236 6.226 1.00 92.12 98 SER A CA 1
ATOM 753 C C . SER A 1 98 ? 2.722 1.383 6.842 1.00 92.12 98 SER A C 1
ATOM 755 O O . SER A 1 98 ? 3.039 2.569 6.724 1.00 92.12 98 SER A O 1
ATOM 757 N N . ILE A 1 99 ? 1.756 1.004 7.675 1.00 93.94 99 ILE A N 1
ATOM 758 C CA . ILE A 1 99 ? 1.111 1.872 8.664 1.00 93.94 99 ILE A CA 1
ATOM 759 C C . ILE A 1 99 ? 1.097 1.148 10.005 1.00 93.94 99 ILE A C 1
ATOM 761 O O . ILE A 1 99 ? 0.905 -0.068 10.042 1.00 93.94 99 ILE A O 1
ATOM 765 N N . TYR A 1 100 ? 1.296 1.862 11.117 1.00 95.44 100 TYR A N 1
ATOM 766 C CA . TYR A 1 100 ? 1.282 1.220 12.433 1.00 95.44 100 TYR A CA 1
ATOM 767 C C . TYR A 1 100 ? -0.035 0.470 12.661 1.00 95.44 100 TYR A C 1
ATOM 769 O O . TYR A 1 100 ? -1.091 0.932 12.245 1.00 95.44 100 TYR A O 1
ATOM 777 N N . TYR A 1 101 ? 0.008 -0.683 13.328 1.00 97.25 101 TYR A N 1
ATOM 778 C CA . TYR A 1 101 ? -1.191 -1.475 13.623 1.00 97.25 101 TYR A CA 1
ATOM 779 C C . TYR A 1 101 ? -1.721 -1.226 15.040 1.00 97.25 101 TYR A C 1
ATOM 781 O O . TYR A 1 101 ? -2.930 -1.152 15.243 1.00 97.25 101 TYR A O 1
ATOM 789 N N . LYS A 1 102 ? -0.821 -1.083 16.020 1.00 96.31 102 LYS A N 1
ATOM 790 C CA . LYS A 1 102 ? -1.108 -1.003 17.464 1.00 96.31 102 LYS A CA 1
ATOM 791 C C . LYS A 1 102 ? -1.183 0.423 18.011 1.00 96.31 102 LYS A C 1
ATOM 793 O O . LYS A 1 102 ? -1.319 0.593 19.218 1.00 96.31 102 LYS A O 1
ATOM 798 N N . ARG A 1 103 ? -1.064 1.439 17.155 1.00 94.19 103 ARG A N 1
ATOM 799 C CA . ARG A 1 103 ? -1.148 2.847 17.559 1.00 94.19 103 ARG A CA 1
ATOM 800 C C . ARG A 1 103 ? -1.666 3.736 16.426 1.00 94.19 103 ARG A C 1
ATOM 802 O O . ARG A 1 103 ? -1.490 3.364 15.264 1.00 94.19 103 ARG A O 1
ATOM 809 N N . PRO A 1 104 ? -2.296 4.883 16.717 1.00 93.75 104 PRO A N 1
ATOM 810 C CA . PRO A 1 104 ? -2.905 5.753 15.714 1.00 93.75 104 PRO A CA 1
ATOM 811 C C . PRO A 1 104 ? -1.868 6.641 15.011 1.00 93.75 104 PRO A C 1
ATOM 813 O O . PRO A 1 104 ? -1.865 7.853 15.190 1.00 93.75 104 PRO A O 1
ATOM 816 N N . SER A 1 105 ? -0.961 6.052 14.226 1.00 91.69 105 SER A N 1
ATOM 817 C CA . SER A 1 105 ? 0.154 6.791 13.622 1.00 91.69 105 SER A CA 1
ATOM 818 C C . SER A 1 105 ? 0.523 6.305 12.217 1.00 91.69 105 SER A C 1
ATOM 820 O O . SER A 1 105 ? 0.401 5.118 11.898 1.00 91.69 105 SER A O 1
ATOM 822 N N . TRP A 1 106 ? 1.033 7.222 11.391 1.00 90.62 106 TRP A N 1
ATOM 823 C CA . TRP A 1 106 ? 1.680 6.903 10.117 1.00 90.62 106 TRP A CA 1
ATOM 824 C C . TRP A 1 106 ? 3.076 6.307 10.364 1.00 90.62 106 TRP A C 1
ATOM 826 O O . TRP A 1 106 ? 3.787 6.713 11.289 1.00 90.62 106 TRP A O 1
ATOM 836 N N . ARG A 1 107 ? 3.475 5.340 9.533 1.00 88.31 107 ARG A N 1
ATOM 837 C CA . ARG A 1 107 ? 4.840 4.789 9.504 1.00 88.31 107 ARG A CA 1
ATOM 838 C C . ARG A 1 107 ? 5.541 5.231 8.229 1.00 88.31 107 ARG A C 1
ATOM 840 O O . ARG A 1 107 ? 6.597 5.863 8.300 1.00 88.31 107 ARG A O 1
ATOM 847 N N . ASP A 1 108 ? 4.943 4.895 7.099 1.00 87.25 108 ASP A N 1
ATOM 848 C CA . ASP A 1 108 ? 5.322 5.464 5.820 1.00 87.25 108 ASP A CA 1
ATOM 849 C C . ASP A 1 108 ? 4.518 6.731 5.567 1.00 87.25 108 ASP A C 1
ATOM 851 O O . ASP A 1 108 ? 3.486 6.980 6.199 1.00 87.25 108 ASP A O 1
ATOM 855 N N . GLU A 1 109 ? 5.037 7.561 4.670 1.00 80.62 109 GLU A N 1
ATOM 856 C CA . GLU A 1 109 ? 4.360 8.784 4.271 1.00 80.62 109 GLU A CA 1
ATOM 857 C C . GLU A 1 109 ? 2.971 8.449 3.699 1.00 80.62 109 GLU A C 1
ATOM 859 O O . GLU A 1 109 ? 2.860 7.579 2.823 1.00 80.62 109 GLU A O 1
ATOM 864 N N . PRO A 1 110 ? 1.894 9.099 4.188 1.00 86.12 110 PRO A N 1
ATOM 865 C CA . PRO A 1 110 ? 0.606 9.030 3.527 1.00 86.12 110 PRO A CA 1
ATOM 866 C C . PRO A 1 110 ? 0.785 9.577 2.110 1.00 86.12 110 PRO A C 1
ATOM 868 O O . PRO A 1 110 ? 1.306 10.678 1.943 1.00 86.12 110 PRO A O 1
ATOM 871 N N . PRO A 1 111 ? 0.365 8.856 1.066 1.00 83.19 111 PRO A N 1
ATOM 872 C CA . PRO A 1 111 ? 0.643 9.322 -0.280 1.00 83.19 111 PRO A CA 1
ATOM 873 C C . PRO A 1 111 ? -0.111 10.615 -0.604 1.00 83.19 111 PRO A C 1
ATOM 875 O O . PRO A 1 111 ? -1.321 10.703 -0.394 1.00 83.19 111 PRO A O 1
ATOM 878 N N . LEU A 1 112 ? 0.600 11.623 -1.120 1.00 86.19 112 LEU A N 1
ATOM 879 C CA . LEU A 1 112 ? 0.044 12.961 -1.382 1.00 86.19 112 LEU A CA 1
ATOM 880 C C . LEU A 1 112 ? 0.004 13.363 -2.855 1.00 86.19 112 LEU A C 1
ATOM 882 O O . LEU A 1 112 ? -0.687 14.325 -3.203 1.00 86.19 112 LEU A O 1
ATOM 886 N N . ARG A 1 113 ? 0.701 12.626 -3.729 1.00 86.50 113 ARG A N 1
ATOM 887 C CA . ARG A 1 113 ? 0.853 12.942 -5.159 1.00 86.50 113 ARG A CA 1
ATOM 888 C C . ARG A 1 113 ? -0.478 13.161 -5.879 1.00 86.50 113 ARG A C 1
ATOM 890 O O . ARG A 1 113 ? -0.553 14.005 -6.768 1.00 86.50 113 ARG A O 1
ATOM 897 N N . HIS A 1 114 ? -1.544 12.469 -5.477 1.00 88.81 114 HIS A N 1
ATOM 898 C CA . HIS A 1 114 ? -2.865 12.571 -6.114 1.00 88.81 114 HIS A CA 1
ATOM 899 C C . HIS A 1 114 ? -3.708 13.677 -5.493 1.00 88.81 114 HIS A C 1
ATOM 901 O O . HIS A 1 114 ? -4.834 13.461 -5.049 1.00 88.81 114 HIS A O 1
ATOM 907 N N . GLY A 1 115 ? -3.128 14.877 -5.420 1.00 88.31 115 GLY A N 1
ATOM 908 C CA . GLY A 1 115 ? -3.758 16.055 -4.840 1.00 88.31 115 GLY A CA 1
ATOM 909 C C . GLY A 1 115 ? -4.154 15.830 -3.386 1.00 88.31 115 GLY A C 1
ATOM 910 O O . GLY A 1 115 ? -5.337 15.902 -3.071 1.00 88.31 115 GLY A O 1
ATOM 911 N N . ASN A 1 116 ? -3.199 15.576 -2.491 1.00 88.75 116 ASN A N 1
ATOM 912 C CA . ASN A 1 116 ? -3.432 15.324 -1.061 1.00 88.75 116 ASN A CA 1
ATOM 913 C C . ASN A 1 116 ? -4.365 14.129 -0.812 1.00 88.75 116 ASN A C 1
ATOM 915 O O . ASN A 1 116 ? -5.306 14.199 -0.014 1.00 88.75 116 ASN A O 1
ATOM 919 N N . GLY A 1 117 ? -4.131 13.064 -1.565 1.00 90.94 117 GLY A N 1
ATOM 920 C CA . GLY A 1 117 ? -4.869 11.819 -1.500 1.00 90.94 117 GLY A CA 1
ATOM 921 C C . GLY A 1 117 ? -4.110 10.708 -2.208 1.00 90.94 117 GLY A C 1
ATOM 922 O O . GLY A 1 117 ? -3.071 10.946 -2.831 1.00 90.94 117 GLY A O 1
ATOM 923 N N . ALA A 1 118 ? -4.667 9.505 -2.141 1.00 91.06 118 ALA A N 1
ATOM 924 C CA . ALA A 1 118 ? -4.066 8.311 -2.712 1.00 91.06 118 ALA A CA 1
ATOM 925 C C . ALA A 1 118 ? -5.098 7.429 -3.417 1.00 91.06 118 ALA A C 1
ATOM 927 O O . ALA A 1 118 ? -6.285 7.455 -3.086 1.00 91.06 118 ALA A O 1
ATOM 928 N N . ASN A 1 119 ? -4.619 6.640 -4.378 1.00 94.81 119 ASN A N 1
ATOM 929 C CA . ASN A 1 119 ? -5.393 5.579 -5.011 1.00 94.81 119 ASN A CA 1
ATOM 930 C C . ASN A 1 119 ? -5.126 4.258 -4.283 1.00 94.81 119 ASN A C 1
ATOM 932 O O . ASN A 1 119 ? -3.969 3.917 -4.027 1.00 94.81 119 ASN A O 1
ATOM 936 N N . TRP A 1 120 ? -6.198 3.536 -3.975 1.00 96.44 120 TRP A N 1
ATOM 937 C CA . TRP A 1 120 ? -6.208 2.284 -3.223 1.00 96.44 120 TRP A CA 1
ATOM 938 C C . TRP A 1 120 ? -6.861 1.206 -4.082 1.00 96.44 120 TRP A C 1
ATOM 940 O O . TRP A 1 120 ? -7.946 1.439 -4.608 1.00 96.44 120 TRP A O 1
ATOM 950 N N . ALA A 1 121 ? -6.221 0.049 -4.231 1.00 97.19 121 ALA A N 1
ATOM 951 C CA . ALA A 1 121 ? -6.772 -1.107 -4.935 1.00 97.19 121 ALA A CA 1
ATOM 952 C C . ALA A 1 121 ? -7.139 -2.203 -3.933 1.00 97.19 121 ALA A C 1
ATOM 954 O O . ALA A 1 121 ? -6.345 -2.523 -3.044 1.00 97.19 121 ALA A O 1
ATOM 955 N N . PHE A 1 122 ? -8.321 -2.789 -4.086 1.00 98.38 122 PHE A N 1
ATOM 956 C CA . PHE A 1 122 ? -8.922 -3.704 -3.119 1.00 98.38 122 PHE A CA 1
ATOM 957 C C . PHE A 1 122 ? -8.922 -5.150 -3.601 1.00 98.38 122 PHE A C 1
ATOM 959 O O . PHE A 1 122 ? -8.801 -5.447 -4.790 1.00 98.38 122 PHE A O 1
ATOM 966 N N . ALA A 1 123 ? -9.053 -6.074 -2.652 1.00 97.88 123 ALA A N 1
ATOM 967 C CA . ALA A 1 123 ? -8.921 -7.504 -2.901 1.00 97.88 123 ALA A CA 1
ATOM 968 C C . ALA A 1 123 ? -10.062 -8.113 -3.740 1.00 97.88 123 ALA A C 1
ATOM 970 O O . ALA A 1 123 ? -9.922 -9.236 -4.222 1.00 97.88 123 ALA A O 1
ATOM 971 N N . ASP A 1 124 ? -11.182 -7.412 -3.917 1.00 97.44 124 ASP A N 1
ATOM 972 C CA . ASP A 1 124 ? -12.266 -7.786 -4.840 1.00 97.44 124 ASP A CA 1
ATOM 973 C C . ASP A 1 124 ? -12.069 -7.231 -6.268 1.00 97.44 124 ASP A C 1
ATOM 975 O O . ASP A 1 124 ? -12.860 -7.540 -7.157 1.00 97.44 124 ASP A O 1
ATOM 979 N N . GLY A 1 125 ? -11.005 -6.453 -6.501 1.00 95.88 125 GLY A N 1
ATOM 980 C CA . GLY A 1 125 ? -10.617 -5.930 -7.809 1.00 95.88 125 GLY A CA 1
ATOM 981 C C . GLY A 1 125 ? -11.070 -4.501 -8.110 1.00 95.88 125 GLY A C 1
ATOM 982 O O . GLY A 1 125 ? -10.742 -4.004 -9.188 1.00 95.88 125 GLY A O 1
ATOM 983 N N . HIS A 1 126 ? -11.787 -3.824 -7.206 1.00 97.94 126 HIS A N 1
ATOM 984 C CA . HIS A 1 126 ? -12.095 -2.404 -7.395 1.00 97.94 126 HIS A CA 1
ATOM 985 C C . HIS A 1 126 ? -10.953 -1.499 -6.908 1.00 97.94 126 HIS A C 1
ATOM 987 O O . HIS A 1 126 ? -10.027 -1.934 -6.216 1.00 97.94 126 HIS A O 1
ATOM 993 N N . SER A 1 127 ? -11.045 -0.216 -7.259 1.00 96.69 127 SER A N 1
ATOM 994 C CA . SER A 1 127 ? -10.138 0.821 -6.773 1.00 96.69 127 SER A CA 1
ATOM 995 C C . SER A 1 127 ? -10.915 2.044 -6.302 1.00 96.69 127 SER A C 1
ATOM 997 O O . SER A 1 127 ? -11.946 2.389 -6.879 1.00 96.69 127 SER A O 1
ATOM 999 N N . GLU A 1 128 ? -10.390 2.736 -5.295 1.00 97.06 128 GLU A N 1
ATOM 1000 C CA . GLU A 1 128 ? -10.945 3.985 -4.776 1.00 97.06 128 GLU A CA 1
ATOM 1001 C C . GLU A 1 128 ? -9.877 5.080 -4.709 1.00 97.06 128 GLU A C 1
ATOM 1003 O O . GLU A 1 128 ? -8.703 4.820 -4.440 1.00 97.06 128 GLU A O 1
ATOM 1008 N N . TYR A 1 129 ? -10.306 6.330 -4.891 1.00 96.25 129 TYR A N 1
ATOM 1009 C CA . TYR A 1 129 ? -9.500 7.508 -4.580 1.00 96.25 129 TYR A CA 1
ATOM 1010 C C . TYR A 1 129 ? -9.910 8.091 -3.228 1.00 96.25 129 TYR A C 1
ATOM 1012 O O . TYR A 1 129 ? -11.076 8.442 -3.017 1.00 96.25 129 TYR A O 1
ATOM 1020 N N . TRP A 1 130 ? -8.951 8.240 -2.314 1.00 95.62 130 TRP A N 1
ATOM 1021 C CA . TRP A 1 130 ? -9.175 8.794 -0.980 1.00 95.62 130 TRP A CA 1
ATOM 1022 C C . TRP A 1 130 ? -8.470 10.131 -0.823 1.00 95.62 130 TRP A C 1
ATOM 1024 O O . TRP A 1 130 ? -7.246 10.198 -0.761 1.00 95.62 130 TRP A O 1
ATOM 1034 N N . LYS A 1 131 ? -9.264 11.198 -0.706 1.00 94.81 131 LYS A N 1
ATOM 1035 C CA . LYS A 1 131 ? -8.793 12.520 -0.289 1.00 94.81 131 LYS A CA 1
ATOM 1036 C C . LYS A 1 131 ? -8.626 12.551 1.228 1.00 94.81 131 LYS A C 1
ATOM 1038 O O . LYS A 1 131 ? -9.614 12.334 1.937 1.00 94.81 131 LYS A O 1
ATOM 1043 N N . TRP A 1 132 ? -7.437 12.911 1.703 1.00 93.56 132 TRP A N 1
ATOM 1044 C CA . TRP A 1 132 ? -7.173 13.059 3.135 1.00 93.56 132 TRP A CA 1
ATOM 1045 C C . TRP A 1 132 ? -8.032 14.158 3.733 1.00 93.56 132 TRP A C 1
ATOM 1047 O O . TRP A 1 132 ? -8.172 15.236 3.147 1.00 93.56 132 TRP A O 1
ATOM 1057 N N . LYS A 1 133 ? -8.660 13.886 4.870 1.00 93.00 133 LYS A N 1
ATOM 1058 C CA . LYS A 1 133 ? -9.556 14.796 5.581 1.00 93.00 133 LYS A CA 1
ATOM 1059 C C . LYS A 1 133 ? -8.802 15.652 6.585 1.00 93.00 133 LYS A C 1
ATOM 1061 O O . LYS A 1 133 ? -9.072 16.851 6.618 1.00 93.00 133 LYS A O 1
ATOM 1066 N N . ASN A 1 134 ? -7.857 15.073 7.319 1.00 87.94 134 ASN A N 1
ATOM 1067 C CA . ASN A 1 134 ? -7.044 15.788 8.288 1.00 87.94 134 ASN A CA 1
ATOM 1068 C C . ASN A 1 134 ? -6.043 16.701 7.554 1.00 87.94 134 ASN A C 1
ATOM 1070 O O . ASN A 1 134 ? -5.242 16.197 6.760 1.00 87.94 134 ASN A O 1
ATOM 1074 N N . PRO A 1 135 ? -6.068 18.029 7.776 1.00 85.62 135 PRO A N 1
ATOM 1075 C CA . PRO A 1 135 ? -5.063 18.939 7.237 1.00 85.62 135 PRO A CA 1
ATOM 1076 C C . PRO A 1 135 ? -3.626 18.517 7.560 1.00 85.62 135 PRO A C 1
ATOM 1078 O O . PRO A 1 135 ? -2.784 18.603 6.671 1.00 85.62 135 PRO A O 1
ATOM 1081 N N . ASP A 1 136 ? -3.373 17.969 8.751 1.00 81.00 136 ASP A N 1
ATOM 1082 C CA . ASP A 1 136 ? -2.032 17.548 9.180 1.00 81.00 136 ASP A CA 1
ATOM 1083 C C . ASP A 1 136 ? -1.492 16.385 8.338 1.00 81.00 136 ASP A C 1
ATOM 1085 O O . ASP A 1 136 ? -0.297 16.294 8.061 1.00 81.00 136 ASP A O 1
ATOM 1089 N N . THR A 1 137 ? -2.380 15.499 7.873 1.00 81.62 137 THR A N 1
ATOM 1090 C CA . THR A 1 137 ? -2.022 14.433 6.926 1.00 81.62 137 THR A CA 1
ATOM 1091 C C . THR A 1 137 ? -1.603 15.026 5.580 1.00 81.62 137 THR A C 1
ATOM 1093 O O . THR A 1 137 ? -0.729 14.483 4.914 1.00 81.62 137 THR A O 1
ATOM 1096 N N . ARG A 1 138 ? -2.179 16.165 5.172 1.00 80.12 138 ARG A N 1
ATOM 1097 C CA . ARG A 1 138 ? -1.867 16.833 3.892 1.00 80.12 138 ARG A CA 1
ATOM 1098 C C . ARG A 1 138 ? -0.579 17.644 3.933 1.00 80.12 138 ARG A C 1
ATOM 1100 O O . ARG A 1 138 ? -0.038 17.951 2.878 1.00 80.12 138 ARG A O 1
ATOM 1107 N N . THR A 1 139 ? -0.131 18.028 5.123 1.00 70.94 139 THR A N 1
ATOM 1108 C CA . THR A 1 139 ? 1.153 18.703 5.335 1.00 70.94 139 THR A CA 1
ATOM 1109 C C . THR A 1 139 ? 2.280 17.714 5.602 1.00 70.94 139 THR A C 1
ATOM 1111 O O . THR A 1 139 ? 3.391 18.137 5.907 1.00 70.94 139 THR A O 1
ATOM 1114 N N . PHE A 1 140 ? 2.016 16.405 5.513 1.00 68.69 140 PHE A N 1
ATOM 1115 C CA . PHE A 1 140 ? 3.061 15.401 5.620 1.00 68.69 140 PHE A CA 1
ATOM 1116 C C . PHE A 1 140 ? 4.051 15.604 4.471 1.00 68.69 140 PHE A C 1
ATOM 1118 O O . PHE A 1 140 ? 3.669 15.572 3.311 1.00 68.69 140 PHE A O 1
ATOM 1125 N N . ASN A 1 141 ? 5.312 15.879 4.776 1.00 57.09 141 ASN A N 1
ATOM 1126 C CA . ASN A 1 141 ? 6.306 16.088 3.738 1.00 57.09 141 ASN A CA 1
ATOM 1127 C C . ASN A 1 141 ? 7.621 15.453 4.163 1.00 57.09 141 ASN A C 1
ATOM 1129 O O . ASN A 1 141 ? 8.439 16.066 4.845 1.00 57.09 141 ASN A O 1
ATOM 1133 N N . SER A 1 142 ? 7.835 14.202 3.764 1.00 52.25 142 SER A N 1
ATOM 1134 C CA . SER A 1 142 ? 9.115 13.533 4.014 1.00 52.25 142 SER A CA 1
ATOM 1135 C C . SER A 1 142 ? 10.266 14.130 3.189 1.00 52.25 142 SER A C 1
ATOM 1137 O O . SER A 1 142 ? 11.433 13.877 3.488 1.00 52.25 142 SER A O 1
ATOM 1139 N N . SER A 1 143 ? 9.948 14.928 2.161 1.00 46.31 143 SER A N 1
ATOM 1140 C CA . SER A 1 143 ? 10.884 15.357 1.119 1.00 46.31 143 SER A CA 1
ATOM 1141 C C . SER A 1 143 ? 11.455 16.772 1.303 1.00 46.31 143 SER A C 1
ATOM 1143 O O . SER A 1 143 ? 12.537 17.027 0.780 1.00 46.31 143 SER A O 1
ATOM 1145 N N . ASN A 1 144 ? 10.800 17.685 2.037 1.00 38.34 144 ASN A N 1
ATOM 1146 C CA . ASN A 1 144 ? 11.237 19.096 2.112 1.00 38.34 144 ASN A CA 1
ATOM 1147 C C . ASN A 1 144 ? 11.856 19.550 3.438 1.00 38.34 144 ASN A C 1
ATOM 1149 O O . ASN A 1 144 ? 12.515 20.588 3.451 1.00 38.34 144 ASN A O 1
ATOM 1153 N N . ASP A 1 145 ? 11.681 18.828 4.542 1.00 34.94 145 ASP A N 1
ATOM 1154 C CA . ASP A 1 145 ? 11.870 19.482 5.846 1.00 34.94 145 ASP A CA 1
ATOM 1155 C C . ASP A 1 145 ? 13.254 19.255 6.469 1.00 34.94 145 ASP A C 1
ATOM 1157 O O . ASP A 1 145 ? 13.542 19.796 7.533 1.00 34.94 145 ASP A O 1
ATOM 1161 N N . GLY A 1 146 ? 14.111 18.406 5.884 1.00 38.84 146 GLY A N 1
ATOM 1162 C CA . GLY A 1 146 ? 15.373 17.993 6.526 1.00 38.84 146 GLY A CA 1
ATOM 1163 C C . GLY A 1 146 ? 15.185 17.347 7.913 1.00 38.84 146 GLY A C 1
ATOM 1164 O O . GLY A 1 146 ? 16.162 17.055 8.597 1.00 38.84 146 GLY A O 1
ATOM 1165 N N . ALA A 1 147 ? 13.933 17.114 8.321 1.00 41.44 147 ALA A N 1
ATOM 1166 C CA . ALA A 1 147 ? 13.521 16.760 9.672 1.00 41.44 147 ALA A C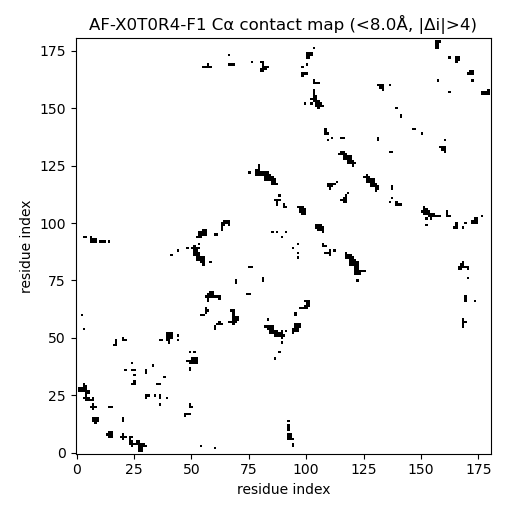A 1
ATOM 1167 C C . ALA A 1 147 ? 13.460 15.245 9.908 1.00 41.44 147 ALA A C 1
ATOM 1169 O O . ALA A 1 147 ? 13.251 14.814 11.036 1.00 41.44 147 ALA A O 1
ATOM 1170 N N . GLY A 1 148 ? 13.655 14.415 8.881 1.00 53.94 148 GLY A N 1
ATOM 1171 C CA . GLY A 1 148 ? 13.626 12.963 9.043 1.00 53.94 148 GLY A CA 1
ATOM 1172 C C . GLY A 1 148 ? 12.341 12.450 9.711 1.00 53.94 148 GLY A C 1
ATOM 1173 O O . GLY A 1 148 ? 11.251 12.987 9.521 1.00 53.94 148 GLY A O 1
ATOM 1174 N N . ASP A 1 149 ? 12.485 11.381 10.495 1.00 55.53 149 ASP A N 1
ATOM 1175 C CA . ASP A 1 149 ? 11.425 10.572 11.114 1.00 55.53 149 ASP A CA 1
ATOM 1176 C C . ASP A 1 149 ? 10.516 11.296 12.139 1.00 55.53 149 ASP A C 1
ATOM 1178 O O . ASP A 1 149 ? 9.711 10.631 12.785 1.00 55.53 149 ASP A O 1
ATOM 1182 N N . VAL A 1 150 ? 10.586 12.627 12.288 1.00 55.75 150 VAL A N 1
ATOM 1183 C CA . VAL A 1 150 ? 9.874 13.414 13.326 1.00 55.75 150 VAL A CA 1
ATOM 1184 C C . VAL A 1 150 ? 8.359 13.174 13.352 1.00 55.75 150 VAL A C 1
ATOM 1186 O O . VAL A 1 150 ? 7.742 13.239 14.411 1.00 55.75 150 VAL A O 1
ATOM 1189 N N . TRP A 1 151 ? 7.749 12.848 12.211 1.00 63.66 151 TRP A N 1
ATOM 1190 C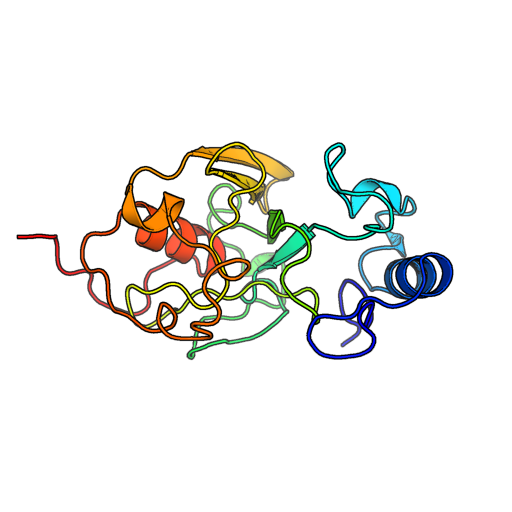 CA . TRP A 1 151 ? 6.310 12.572 12.115 1.00 63.66 151 TRP A CA 1
ATOM 1191 C C . TRP A 1 151 ? 5.932 11.101 12.272 1.00 63.66 151 TRP A C 1
ATOM 1193 O O . TRP A 1 151 ? 4.755 10.785 12.480 1.00 63.66 151 TRP A O 1
ATOM 1203 N N . LYS A 1 152 ? 6.900 10.194 12.135 1.00 68.88 152 LYS A N 1
ATOM 1204 C CA . LYS A 1 152 ? 6.658 8.761 12.281 1.00 68.88 152 LYS A CA 1
ATOM 1205 C C . LYS A 1 152 ? 6.458 8.460 13.756 1.00 68.88 152 LYS A C 1
ATOM 1207 O O . LYS A 1 152 ? 7.134 9.018 14.611 1.00 68.88 152 LYS A O 1
ATOM 1212 N N . ALA A 1 153 ? 5.519 7.570 14.056 1.00 76.94 153 ALA A N 1
ATOM 1213 C CA . ALA A 1 153 ? 5.206 7.164 15.427 1.00 76.94 153 ALA A CA 1
ATOM 1214 C C . ALA A 1 153 ? 4.660 8.278 16.350 1.00 76.94 153 ALA A C 1
ATOM 1216 O O . ALA A 1 153 ? 4.546 8.047 17.555 1.00 76.94 153 ALA A O 1
ATOM 1217 N N . VAL A 1 154 ? 4.271 9.442 15.810 1.00 85.50 154 VAL A N 1
ATOM 1218 C CA . VAL A 1 154 ? 3.464 10.434 16.538 1.00 85.50 154 VAL A CA 1
ATOM 1219 C C . VAL A 1 154 ? 2.016 9.958 16.566 1.00 85.50 154 VAL A C 1
ATOM 1221 O O . VAL A 1 154 ? 1.407 9.764 15.510 1.00 85.50 154 VAL A O 1
ATOM 1224 N N . ASP A 1 155 ? 1.470 9.751 17.761 1.00 88.88 155 ASP A N 1
ATOM 1225 C CA . ASP A 1 155 ? 0.082 9.325 17.929 1.00 88.88 155 ASP A CA 1
ATOM 1226 C C . ASP A 1 155 ? -0.887 10.466 17.624 1.00 88.88 155 ASP A C 1
ATOM 1228 O O . ASP A 1 155 ? -0.786 11.560 18.174 1.00 88.88 155 ASP A O 1
ATOM 1232 N N . ARG A 1 156 ? -1.860 10.174 16.762 1.00 88.69 156 ARG A N 1
ATOM 1233 C CA . ARG A 1 156 ? -2.943 11.071 16.358 1.00 88.69 156 ARG A CA 1
ATOM 1234 C C . ARG A 1 156 ? -4.298 10.394 16.620 1.00 88.69 156 ARG A C 1
ATOM 1236 O O . ARG A 1 156 ? -4.935 9.892 15.690 1.00 88.69 156 ARG A O 1
ATOM 1243 N N . PRO A 1 157 ? -4.727 10.280 17.891 1.00 91.06 157 PRO A N 1
ATOM 1244 C CA . PRO A 1 157 ? -6.030 9.706 18.222 1.00 91.06 157 PRO A CA 1
ATOM 1245 C C . PRO A 1 157 ? -7.162 10.505 17.555 1.00 91.06 157 PRO A C 1
ATOM 1247 O O . PRO A 1 157 ? -7.083 11.722 17.430 1.00 91.06 157 PRO A O 1
ATOM 1250 N N . GLY A 1 158 ? -8.204 9.813 17.097 1.00 90.00 158 GLY A N 1
ATOM 1251 C CA . GLY A 1 158 ? -9.322 10.407 16.364 1.00 90.00 158 GLY A CA 1
ATOM 1252 C C . GLY A 1 158 ? -9.055 10.738 14.890 1.00 90.00 158 GLY A C 1
ATOM 1253 O O . GLY A 1 158 ? -9.992 11.141 14.201 1.00 90.00 158 GLY A O 1
ATOM 1254 N N . ASP A 1 159 ? -7.836 10.543 14.372 1.00 92.25 159 ASP A N 1
ATOM 1255 C CA . ASP A 1 159 ? -7.540 10.809 12.962 1.00 92.25 159 ASP A CA 1
ATOM 1256 C C . ASP A 1 159 ? -8.240 9.794 12.040 1.00 92.25 159 ASP A C 1
ATOM 1258 O O . ASP A 1 159 ? -7.880 8.614 11.941 1.00 92.25 159 ASP A O 1
ATOM 1262 N N . VAL A 1 160 ? -9.261 10.285 11.338 1.00 93.44 160 VAL A N 1
ATOM 1263 C CA . VAL A 1 160 ? -10.096 9.488 10.436 1.00 93.44 160 VAL A CA 1
ATOM 1264 C C . VAL A 1 160 ? -9.323 8.917 9.249 1.00 93.44 160 VAL A C 1
ATOM 1266 O O . VAL A 1 160 ? -9.683 7.838 8.772 1.00 93.44 160 VAL A O 1
ATOM 1269 N N . ASP A 1 161 ? -8.270 9.593 8.782 1.00 94.44 161 ASP A N 1
ATOM 1270 C CA . ASP A 1 161 ? -7.468 9.131 7.649 1.00 94.44 161 ASP A CA 1
ATOM 1271 C C . ASP A 1 161 ? -6.617 7.933 8.070 1.00 94.44 161 ASP A C 1
ATOM 1273 O O . ASP A 1 161 ? -6.630 6.898 7.397 1.00 94.44 161 ASP A O 1
ATOM 1277 N N . ILE A 1 162 ? -5.969 8.032 9.237 1.00 94.81 162 ILE A N 1
ATOM 1278 C CA . ILE A 1 162 ? -5.189 6.937 9.828 1.00 94.81 162 ILE A CA 1
ATOM 1279 C C . ILE A 1 162 ? -6.093 5.737 10.095 1.00 94.81 162 ILE A C 1
ATOM 1281 O O . ILE A 1 162 ? -5.780 4.622 9.681 1.00 94.81 162 ILE A O 1
ATOM 1285 N N . TYR A 1 163 ? -7.250 5.942 10.730 1.00 95.88 163 TYR A N 1
ATOM 1286 C CA . TYR A 1 163 ? -8.157 4.838 11.054 1.00 95.88 163 TYR A CA 1
ATOM 1287 C C . TYR A 1 163 ? -8.693 4.149 9.807 1.00 95.88 163 TYR A C 1
ATOM 1289 O O . TYR A 1 163 ? -8.831 2.922 9.787 1.00 95.88 163 TYR A O 1
ATOM 1297 N N . ARG A 1 164 ? -9.012 4.917 8.760 1.00 96.62 164 ARG A N 1
ATOM 1298 C CA . ARG A 1 164 ? -9.457 4.356 7.485 1.00 96.62 164 ARG A CA 1
ATOM 1299 C C . ARG A 1 164 ? -8.340 3.540 6.836 1.00 96.62 164 ARG A C 1
ATOM 1301 O O . ARG A 1 164 ? -8.584 2.384 6.499 1.00 96.62 164 ARG A O 1
ATOM 1308 N N . ALA A 1 165 ? -7.132 4.092 6.729 1.00 96.56 165 ALA A N 1
ATOM 1309 C CA . ALA A 1 165 ? -5.984 3.413 6.130 1.00 96.56 165 ALA A CA 1
ATOM 1310 C C . ALA A 1 165 ? -5.586 2.139 6.900 1.00 96.56 165 ALA A C 1
ATOM 1312 O O . ALA A 1 165 ? -5.377 1.091 6.293 1.00 96.56 165 ALA A O 1
ATOM 1313 N N . GLN A 1 166 ? -5.573 2.182 8.237 1.00 97.38 166 GLN A N 1
ATOM 1314 C CA . GLN A 1 166 ? -5.282 1.016 9.080 1.00 97.38 166 GLN A CA 1
ATOM 1315 C C . GLN A 1 166 ? -6.301 -0.102 8.893 1.00 97.38 166 GLN A C 1
ATOM 1317 O O . GLN A 1 166 ? -5.920 -1.261 8.752 1.00 97.38 166 GLN A O 1
ATOM 1322 N N . LYS A 1 167 ? -7.598 0.229 8.871 1.00 97.50 167 LYS A N 1
ATOM 1323 C CA . LYS A 1 167 ? -8.648 -0.764 8.615 1.00 97.50 167 LYS A CA 1
ATOM 1324 C C . LYS A 1 167 ? -8.527 -1.352 7.211 1.00 97.50 167 LYS A C 1
ATOM 1326 O O . LYS A 1 167 ? -8.700 -2.556 7.065 1.00 97.50 167 LYS A O 1
ATOM 1331 N N . ALA A 1 168 ? -8.173 -0.543 6.215 1.00 97.75 168 ALA A N 1
ATOM 1332 C CA . ALA A 1 168 ? -7.973 -1.012 4.848 1.00 97.75 168 ALA A CA 1
ATOM 1333 C C . ALA A 1 168 ? -6.809 -2.007 4.742 1.00 97.75 168 ALA A C 1
ATOM 1335 O O . ALA A 1 168 ? -6.966 -3.092 4.180 1.00 97.75 168 ALA A O 1
ATOM 1336 N N . ALA A 1 169 ? -5.656 -1.661 5.320 1.00 97.12 169 ALA A N 1
ATOM 1337 C CA . ALA A 1 169 ? -4.470 -2.509 5.312 1.00 97.12 169 ALA A CA 1
ATOM 1338 C C . ALA A 1 169 ? -4.684 -3.768 6.173 1.00 97.12 169 ALA A C 1
ATOM 1340 O O . ALA A 1 169 ? -4.717 -4.897 5.677 1.00 97.12 169 ALA A O 1
ATOM 1341 N N . TRP A 1 170 ? -4.927 -3.583 7.470 1.00 97.62 170 TRP A N 1
ATOM 1342 C CA . TRP A 1 170 ? -4.911 -4.654 8.470 1.00 97.62 170 TRP A CA 1
ATOM 1343 C C . TRP A 1 170 ? -6.257 -5.371 8.655 1.00 97.62 170 TRP A C 1
ATOM 1345 O O . TRP A 1 170 ? -6.324 -6.416 9.300 1.00 97.62 170 TRP A O 1
ATOM 1355 N N . GLY A 1 171 ? -7.352 -4.824 8.123 1.00 96.94 171 GLY A N 1
ATOM 1356 C CA . GLY A 1 171 ? -8.722 -5.325 8.298 1.00 96.94 171 GLY A CA 1
ATOM 1357 C C . GLY A 1 171 ? -9.404 -4.886 9.599 1.00 96.94 171 GLY A C 1
ATOM 1358 O O . GLY A 1 171 ? -10.629 -4.944 9.697 1.00 96.94 171 GLY A O 1
ATOM 1359 N N . LYS A 1 172 ? -8.637 -4.441 10.601 1.00 96.06 172 LYS A N 1
ATOM 1360 C CA . LYS A 1 172 ? -9.116 -3.897 11.883 1.00 96.06 172 LYS A CA 1
ATOM 1361 C C . LYS A 1 172 ? -8.033 -3.043 12.547 1.00 96.06 172 LYS A C 1
ATOM 1363 O O . LYS A 1 172 ? -6.887 -3.060 12.111 1.00 96.06 172 LYS A O 1
ATOM 1368 N N . LEU A 1 173 ? -8.387 -2.331 13.615 1.00 97.00 173 LEU A N 1
ATOM 1369 C CA . LEU A 1 173 ? -7.412 -1.652 14.474 1.00 97.00 173 LEU A CA 1
ATOM 1370 C C . LEU A 1 173 ? -6.810 -2.645 15.479 1.00 97.00 173 LEU A C 1
ATOM 1372 O O . LEU A 1 173 ? -7.518 -3.506 16.002 1.00 97.00 173 LEU A O 1
ATOM 1376 N N . GLY A 1 174 ? -5.513 -2.514 15.759 1.00 96.31 174 GLY A N 1
ATOM 1377 C CA . GLY A 1 174 ? -4.798 -3.309 16.765 1.00 96.31 174 GLY A CA 1
ATOM 1378 C C . GLY A 1 174 ? -4.856 -2.735 18.179 1.00 96.31 174 GLY A C 1
ATOM 1379 O O . GLY A 1 174 ? -4.097 -3.170 19.040 1.00 96.31 174 GLY A O 1
ATOM 1380 N N . TYR A 1 175 ? -5.710 -1.736 18.397 1.00 95.50 175 TYR A N 1
ATOM 1381 C CA . TYR A 1 175 ? -5.875 -0.976 19.632 1.00 95.50 175 TYR A CA 1
ATOM 1382 C C . TYR A 1 175 ? -7.310 -0.434 19.712 1.00 95.50 175 TYR A C 1
ATOM 1384 O O . TYR A 1 175 ? -8.032 -0.411 18.710 1.00 95.50 175 TYR A O 1
ATOM 1392 N N . THR A 1 176 ? -7.719 0.015 20.898 1.00 94.12 176 THR A N 1
ATOM 1393 C CA . THR A 1 176 ? -8.999 0.707 21.088 1.00 94.12 176 THR A CA 1
ATOM 1394 C C . THR A 1 176 ? -8.837 2.170 20.676 1.00 94.12 176 THR A C 1
ATOM 1396 O O . THR A 1 176 ? -8.017 2.863 21.280 1.00 94.12 176 THR A O 1
ATOM 1399 N N . PRO A 1 177 ? -9.564 2.662 19.657 1.00 88.62 177 PRO A N 1
ATOM 1400 C CA . PRO A 1 177 ? -9.458 4.053 19.248 1.00 88.62 177 PRO A CA 1
ATOM 1401 C C . PRO A 1 177 ? -10.040 4.959 20.334 1.00 88.62 177 PRO A C 1
ATOM 1403 O O . PRO A 1 177 ? 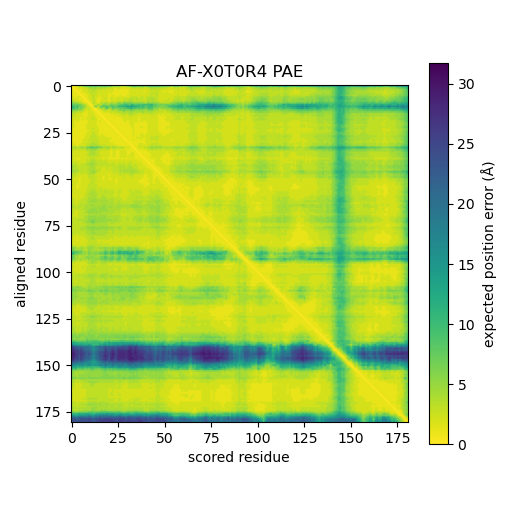-11.190 4.794 20.740 1.00 88.62 177 PRO A O 1
ATOM 1406 N N . THR A 1 178 ? -9.259 5.937 20.776 1.00 81.25 178 THR A N 1
ATOM 1407 C CA . THR A 1 178 ? -9.780 7.066 21.545 1.00 81.25 178 THR A CA 1
ATOM 1408 C C . THR A 1 178 ? -10.334 8.073 20.545 1.00 81.25 178 THR A C 1
ATOM 1410 O O . THR A 1 178 ? -9.630 8.462 19.610 1.00 81.25 178 THR A O 1
ATOM 1413 N N . LEU A 1 179 ? -11.599 8.462 20.700 1.00 72.44 179 LEU A N 1
ATOM 1414 C CA . LEU A 1 179 ? -12.154 9.570 19.924 1.00 72.44 179 LEU A CA 1
ATOM 1415 C C . LEU A 1 179 ? -11.382 10.846 20.278 1.00 72.44 179 LEU A C 1
ATOM 1417 O O . LEU A 1 179 ? -10.932 10.993 21.417 1.00 72.44 179 LEU A O 1
ATOM 1421 N N . ALA A 1 180 ? -11.202 11.739 19.303 1.00 59.16 180 ALA A N 1
ATOM 1422 C CA . ALA A 1 180 ? -10.694 13.068 19.612 1.00 59.16 180 ALA A CA 1
ATOM 1423 C C . ALA A 1 180 ? -11.636 13.721 20.648 1.00 59.16 180 ALA A C 1
ATOM 1425 O O . ALA A 1 180 ? -12.851 13.519 20.530 1.00 59.16 180 ALA A O 1
ATOM 1426 N N . PRO A 1 181 ? -11.099 14.405 21.674 1.00 53.19 181 PRO A N 1
ATOM 1427 C CA . PRO A 1 181 ? -11.913 15.164 22.618 1.00 53.19 181 PRO A CA 1
ATOM 1428 C C . PRO A 1 181 ? -12.770 16.229 21.924 1.00 53.19 181 PRO A C 1
ATOM 1430 O O . PRO A 1 181 ? -12.374 16.702 20.832 1.00 53.19 181 PRO A O 1
#

pLDDT: mean 88.75, std 12.78, range [34.94, 98.38]

Solvent-accessible surface area (backbone atoms only — not comparable to full-atom values): 10229 Å² total; per-residue (Å²): 134,76,48,60,41,43,76,35,40,71,49,89,94,40,67,39,58,61,70,52,31,50,48,17,38,64,73,8,62,46,20,88,79,50,85,46,71,69,80,38,32,57,92,86,52,58,92,79,55,59,54,17,51,20,37,23,21,24,62,64,65,38,47,57,76,79,33,61,55,41,86,51,77,87,69,58,68,64,32,82,53,24,40,38,35,34,40,42,75,49,70,47,55,75,43,43,42,54,57,41,30,57,52,49,25,47,59,44,79,71,34,42,89,65,76,37,8,32,46,38,31,27,66,68,71,53,71,50,78,47,71,58,74,50,66,71,62,59,67,62,57,92,84,79,64,91,62,74,68,73,65,41,74,45,74,43,63,52,43,63,52,55,54,50,52,32,24,21,42,50,68,46,72,62,52,84,84,52,71,58,132